Protein AF-A0A177CHT4-F1 (afdb_monomer_lite)

Organism: NCBI:txid1460663

Sequence (301 aa):
MMHWAILVGVLYYGSSLPDDNRLKGCVADVEDMEEFLELLKLPVKIFKSTSNHPTVGAGYPPEKPKERAILRNFIDRLNDVIEYGSKKIVHKMHVTVAFECCISGATKRHGRAPTFGVCFSSTVEPWITNPQGYTIFCACASSQIANEVYELKPRKEADTETGLQGVLNREHFTTAKRPIERGALSHVLLEALKQLRQTDTTIIAGSLFEHQRAQFHVRVPNQTPVLYGSKTTSFFADSLSFSDTEIVPVFNKDRKLMMHKGPVHGVVIGDKYSLFPLRKSADASDKYNLYVGCIVDVPPE

pLDDT: mean 77.46, std 17.64, range [32.97, 97.38]

Structure (mmCIF, N/CA/C/O backbone):
data_AF-A0A177CHT4-F1
#
_entry.id   AF-A0A177CHT4-F1
#
loop_
_atom_site.group_PDB
_atom_site.id
_atom_site.type_symbol
_atom_site.label_atom_id
_atom_site.label_alt_id
_atom_site.label_comp_id
_atom_site.label_asym_id
_atom_site.label_entity_id
_atom_site.label_seq_id
_atom_site.pdbx_PDB_ins_code
_atom_site.Cartn_x
_atom_site.Cartn_y
_atom_site.Cartn_z
_atom_site.occupancy
_atom_site.B_iso_or_equiv
_atom_site.auth_seq_id
_atom_site.auth_comp_id
_atom_site.auth_asym_id
_atom_site.auth_atom_id
_atom_site.pdbx_PDB_model_num
ATOM 1 N N . MET A 1 1 ? -6.641 18.869 -6.998 1.00 75.50 1 MET A N 1
ATOM 2 C CA . MET A 1 1 ? -5.168 18.764 -6.825 1.00 75.50 1 MET A CA 1
ATOM 3 C C . MET A 1 1 ? -4.600 17.877 -7.934 1.00 75.50 1 MET A C 1
ATOM 5 O O . MET A 1 1 ? -5.398 17.200 -8.551 1.00 75.50 1 MET A O 1
ATOM 9 N N . MET A 1 2 ? -3.301 17.888 -8.267 1.00 85.31 2 MET A N 1
ATOM 10 C CA . MET A 1 2 ? -2.731 16.918 -9.233 1.00 85.31 2 MET A CA 1
ATOM 11 C C . MET A 1 2 ? -2.058 15.785 -8.460 1.00 85.31 2 MET A C 1
ATOM 13 O O . MET A 1 2 ? -1.196 16.068 -7.628 1.00 85.31 2 MET A O 1
ATOM 17 N N . HIS A 1 3 ? -2.408 14.537 -8.761 1.00 89.00 3 HIS A N 1
ATOM 18 C CA . HIS A 1 3 ? -1.794 13.354 -8.161 1.00 89.00 3 HIS A CA 1
ATOM 19 C C . HIS A 1 3 ? -0.818 12.694 -9.135 1.00 89.00 3 HIS A C 1
ATOM 21 O O . HIS A 1 3 ? -0.995 12.749 -10.351 1.00 89.00 3 HIS A O 1
ATOM 27 N N . TRP A 1 4 ? 0.208 12.048 -8.592 1.00 92.69 4 TRP A N 1
ATOM 28 C CA . TRP A 1 4 ? 1.171 11.265 -9.358 1.00 92.69 4 TRP A CA 1
ATOM 29 C C . TRP A 1 4 ? 1.284 9.879 -8.738 1.00 92.69 4 TRP A C 1
ATOM 31 O O . TRP A 1 4 ? 1.256 9.751 -7.515 1.00 92.69 4 TRP A O 1
ATOM 41 N N . ALA A 1 5 ? 1.430 8.861 -9.578 1.00 94.69 5 ALA A N 1
ATOM 42 C CA . ALA A 1 5 ? 1.697 7.497 -9.152 1.00 94.69 5 ALA A CA 1
ATOM 43 C C . ALA A 1 5 ? 2.846 6.923 -9.981 1.00 94.69 5 ALA A C 1
ATOM 45 O O . ALA A 1 5 ? 2.826 7.001 -11.208 1.00 94.69 5 ALA A O 1
ATOM 46 N N . ILE A 1 6 ? 3.842 6.347 -9.309 1.00 96.56 6 ILE A N 1
ATOM 47 C CA . ILE A 1 6 ? 4.897 5.550 -9.937 1.00 96.56 6 ILE A CA 1
ATOM 48 C C . ILE A 1 6 ? 4.689 4.116 -9.456 1.00 96.56 6 ILE A C 1
ATOM 50 O O . ILE A 1 6 ? 4.864 3.835 -8.273 1.00 96.56 6 ILE A O 1
ATOM 54 N N . LEU A 1 7 ? 4.281 3.233 -10.362 1.00 97.38 7 LEU A N 1
ATOM 55 C CA . LEU A 1 7 ? 3.980 1.833 -10.079 1.00 97.38 7 LEU A CA 1
ATOM 56 C C . LEU A 1 7 ? 5.087 0.957 -10.665 1.00 97.38 7 LEU A C 1
ATOM 58 O O . LEU A 1 7 ? 5.407 1.075 -11.851 1.00 97.38 7 LEU A O 1
ATOM 62 N N . VAL A 1 8 ? 5.682 0.096 -9.838 1.00 96.94 8 VAL A N 1
ATOM 63 C CA . VAL A 1 8 ? 6.839 -0.724 -10.217 1.00 96.94 8 VAL A CA 1
ATOM 64 C C . VAL A 1 8 ? 6.582 -2.185 -9.872 1.00 96.94 8 VAL A C 1
ATOM 66 O O . VAL A 1 8 ? 6.342 -2.502 -8.712 1.00 96.94 8 VAL A O 1
ATOM 69 N N . GLY A 1 9 ? 6.658 -3.066 -10.871 1.00 95.19 9 GLY A N 1
ATOM 70 C CA . GLY A 1 9 ? 6.447 -4.507 -10.706 1.00 95.19 9 GLY A CA 1
ATOM 71 C C . GLY A 1 9 ? 7.556 -5.304 -11.383 1.00 95.19 9 GLY A C 1
ATOM 72 O O . GLY A 1 9 ? 7.762 -5.188 -12.589 1.00 95.19 9 GLY A O 1
ATOM 73 N N . VAL A 1 10 ? 8.293 -6.117 -10.630 1.00 92.56 10 VAL A N 1
ATOM 74 C CA . VAL A 1 10 ? 9.435 -6.881 -11.153 1.00 92.56 10 VAL A CA 1
ATOM 75 C C . VAL A 1 10 ? 9.168 -8.366 -10.954 1.00 92.56 10 VAL A C 1
ATOM 77 O O . VAL A 1 10 ? 9.051 -8.812 -9.823 1.00 92.56 10 VAL A O 1
ATOM 80 N N . LEU A 1 11 ? 9.072 -9.121 -12.049 1.00 89.69 11 LEU A N 1
ATOM 81 C CA . LEU A 1 11 ? 9.035 -10.591 -12.030 1.00 89.69 11 LEU A CA 1
ATOM 82 C C . LEU A 1 11 ? 10.342 -11.205 -12.535 1.00 89.69 11 LEU A C 1
ATOM 84 O O . LEU A 1 11 ? 10.640 -12.358 -12.250 1.00 89.69 11 LEU A O 1
ATOM 88 N N . TYR A 1 12 ? 11.122 -10.446 -13.305 1.00 87.12 12 TYR A N 1
ATOM 89 C CA . TYR A 1 12 ? 12.369 -10.912 -13.894 1.00 87.12 12 TYR A CA 1
ATOM 90 C C . TYR A 1 12 ? 13.554 -10.047 -13.472 1.00 87.12 12 TYR A C 1
ATOM 92 O O . TYR A 1 12 ? 13.634 -8.866 -13.817 1.00 87.12 12 TYR A O 1
ATOM 100 N N . TYR A 1 13 ? 14.511 -10.682 -12.795 1.00 82.31 13 TYR A N 1
ATOM 101 C CA . TYR A 1 13 ? 15.737 -10.059 -12.280 1.00 82.31 13 TYR A CA 1
ATOM 102 C C . TYR A 1 13 ? 16.971 -10.296 -13.166 1.00 82.31 13 TYR A C 1
ATOM 104 O O . TYR A 1 13 ? 18.082 -9.905 -12.812 1.00 82.31 13 TYR A O 1
ATOM 112 N N . GLY A 1 14 ? 16.792 -10.907 -14.340 1.00 82.06 14 GLY A N 1
ATOM 113 C CA . GLY A 1 14 ? 17.888 -11.273 -15.236 1.00 82.06 14 GLY A CA 1
ATOM 114 C C . GLY A 1 14 ? 18.232 -12.761 -15.190 1.00 82.06 14 GLY A C 1
ATOM 115 O O . GLY A 1 14 ? 17.875 -13.491 -14.268 1.00 82.06 14 GLY A O 1
ATOM 116 N N . SER A 1 15 ? 18.963 -13.220 -16.204 1.00 74.81 15 SER A N 1
ATOM 117 C CA . SER A 1 15 ? 19.342 -14.629 -16.368 1.00 74.81 15 SER A CA 1
ATOM 118 C C . SER A 1 15 ? 20.369 -15.118 -15.342 1.00 74.81 15 SER A C 1
ATOM 120 O O . SER A 1 15 ? 20.578 -16.319 -15.216 1.00 74.81 15 SER A O 1
ATOM 122 N N . SER A 1 16 ? 21.018 -14.206 -14.614 1.00 73.75 16 SER A N 1
ATOM 123 C CA . SER A 1 16 ? 22.010 -14.516 -13.580 1.00 73.75 16 SER A CA 1
ATOM 124 C C . SER A 1 16 ? 21.406 -14.863 -12.215 1.00 73.75 16 SER A C 1
ATOM 126 O O . SER A 1 16 ? 22.149 -15.285 -11.336 1.00 73.75 16 SER A O 1
ATOM 128 N N . LEU A 1 17 ? 20.092 -14.686 -12.021 1.00 69.81 17 LEU A N 1
ATOM 129 C CA . LEU A 1 17 ? 19.391 -14.950 -10.754 1.00 69.81 17 LEU A CA 1
ATOM 130 C C . LEU A 1 17 ? 18.148 -15.841 -10.971 1.00 69.81 17 LEU A C 1
ATOM 132 O O . LEU A 1 17 ? 17.024 -15.419 -10.704 1.00 69.81 17 LEU A O 1
ATOM 136 N N . PRO A 1 18 ? 18.313 -17.074 -11.489 1.00 60.31 18 PRO A N 1
ATOM 137 C CA . PRO A 1 18 ? 17.185 -17.933 -11.856 1.00 60.31 18 PRO A CA 1
ATOM 138 C C . PRO A 1 18 ? 16.310 -18.352 -10.661 1.00 60.31 18 PRO A C 1
ATOM 140 O O . PRO A 1 18 ? 15.102 -18.516 -10.838 1.00 60.31 18 PRO A O 1
ATOM 143 N N . ASP A 1 19 ? 16.890 -18.465 -9.460 1.00 57.78 19 ASP A N 1
ATOM 144 C CA . ASP A 1 19 ? 16.190 -18.881 -8.233 1.00 57.78 19 ASP A CA 1
ATOM 145 C C . ASP A 1 19 ? 15.313 -17.785 -7.601 1.00 57.78 19 ASP A C 1
ATOM 147 O O . ASP A 1 19 ? 14.500 -18.097 -6.726 1.00 57.78 19 ASP A O 1
ATOM 151 N N . ASP A 1 20 ? 15.453 -16.530 -8.049 1.00 60.28 20 ASP A N 1
ATOM 152 C CA . ASP A 1 20 ? 14.725 -15.354 -7.536 1.00 60.28 20 ASP A CA 1
ATOM 153 C C . ASP A 1 20 ? 13.419 -15.075 -8.314 1.00 60.28 20 ASP A C 1
ATOM 155 O O . ASP A 1 20 ? 12.644 -14.178 -8.000 1.00 60.28 20 ASP A O 1
ATOM 159 N N . ASN A 1 21 ? 13.106 -15.908 -9.313 1.00 58.97 21 ASN A N 1
ATOM 160 C CA . ASN A 1 21 ? 11.870 -15.852 -10.107 1.00 58.97 21 ASN A CA 1
ATOM 161 C C . ASN A 1 21 ? 10.658 -16.479 -9.380 1.00 58.97 21 ASN A C 1
ATOM 163 O O . ASN A 1 21 ? 9.781 -17.073 -10.010 1.00 58.97 21 ASN A O 1
ATOM 167 N N . ARG A 1 22 ? 10.640 -16.456 -8.041 1.00 63.22 22 ARG A N 1
ATOM 168 C CA . ARG A 1 22 ? 9.595 -17.128 -7.244 1.00 63.22 22 ARG A CA 1
ATOM 169 C C . ARG A 1 22 ? 8.318 -16.311 -7.128 1.00 63.22 22 ARG A C 1
ATOM 171 O O . ARG A 1 22 ? 7.255 -16.914 -7.013 1.00 63.22 22 ARG A O 1
ATOM 178 N N . LEU A 1 23 ? 8.435 -14.986 -7.157 1.00 67.44 23 LEU A N 1
ATOM 179 C CA . LEU A 1 23 ? 7.293 -14.081 -7.121 1.00 67.44 23 LEU A CA 1
ATOM 180 C C . LEU A 1 23 ? 6.621 -14.079 -8.492 1.00 67.44 23 LEU A C 1
ATOM 182 O O . LEU A 1 23 ? 7.305 -13.956 -9.508 1.00 67.44 23 LEU A O 1
ATOM 186 N N . LYS A 1 24 ? 5.296 -14.222 -8.528 1.00 81.75 24 LYS A N 1
ATOM 187 C CA . LYS A 1 24 ? 4.506 -14.182 -9.771 1.00 81.75 24 LYS A CA 1
ATOM 188 C C . LYS A 1 24 ? 3.451 -13.079 -9.762 1.00 81.75 24 LYS A C 1
ATOM 190 O O . LYS A 1 24 ? 2.871 -12.800 -10.811 1.00 81.75 24 LYS A O 1
ATOM 195 N N . GLY A 1 25 ? 3.214 -12.442 -8.614 1.00 87.50 25 GLY A N 1
ATOM 196 C CA . GLY A 1 25 ? 2.154 -11.451 -8.445 1.00 87.50 25 GLY A CA 1
ATOM 197 C C . GLY A 1 25 ? 2.528 -10.003 -8.745 1.00 87.50 25 GLY A C 1
ATOM 198 O O . GLY A 1 25 ? 1.643 -9.219 -9.068 1.00 87.50 25 GLY A O 1
ATOM 199 N N . CYS A 1 26 ? 3.811 -9.626 -8.721 1.00 91.06 26 CYS A N 1
ATOM 200 C CA . CYS A 1 26 ? 4.216 -8.211 -8.689 1.00 91.06 26 CYS A CA 1
ATOM 201 C C . CYS A 1 26 ? 3.728 -7.365 -9.878 1.00 91.06 26 CYS A C 1
ATOM 203 O O . CYS A 1 26 ? 3.409 -6.191 -9.713 1.00 91.06 26 CYS A O 1
ATOM 205 N N . VAL A 1 27 ? 3.687 -7.925 -11.091 1.00 92.31 27 VAL A N 1
ATOM 206 C CA . VAL A 1 27 ? 3.153 -7.204 -12.265 1.00 92.31 27 VAL A CA 1
ATOM 207 C C . VAL A 1 27 ? 1.645 -7.048 -12.166 1.00 92.31 27 VAL A C 1
ATOM 209 O O . VAL A 1 27 ? 1.110 -5.983 -12.454 1.00 92.31 27 VAL A O 1
ATOM 212 N N . ALA A 1 28 ? 0.967 -8.091 -11.715 1.00 92.44 28 ALA A N 1
ATOM 213 C CA . ALA A 1 28 ? -0.475 -8.089 -11.617 1.00 92.44 28 ALA A CA 1
ATOM 214 C C . ALA A 1 28 ? -0.966 -7.191 -10.461 1.00 92.44 28 ALA A C 1
ATOM 216 O O . ALA A 1 28 ? -1.998 -6.544 -10.588 1.00 92.44 28 ALA A O 1
ATOM 217 N N . ASP A 1 29 ? -0.183 -7.054 -9.386 1.00 94.50 29 ASP A N 1
ATOM 218 C CA . ASP A 1 29 ? -0.397 -6.049 -8.336 1.00 94.50 29 ASP A CA 1
ATOM 219 C C . ASP A 1 29 ? -0.367 -4.615 -8.895 1.00 94.50 29 ASP A C 1
ATOM 221 O O . ASP A 1 29 ? -1.163 -3.760 -8.503 1.00 94.50 29 ASP A O 1
ATOM 225 N N . VAL A 1 30 ? 0.566 -4.343 -9.815 1.00 95.38 30 VAL A N 1
ATOM 226 C CA . VAL A 1 30 ? 0.701 -3.040 -10.479 1.00 95.38 30 VAL A CA 1
ATOM 227 C C . VAL A 1 30 ? -0.480 -2.760 -11.400 1.00 95.38 30 VAL A C 1
ATOM 229 O O . VAL A 1 30 ? -0.985 -1.640 -11.398 1.00 95.38 30 VAL A O 1
ATOM 232 N N . GLU A 1 31 ? -0.922 -3.758 -12.163 1.00 94.69 31 GLU A N 1
ATOM 233 C CA . GLU A 1 31 ? -2.095 -3.650 -13.036 1.00 94.69 31 GLU A CA 1
ATOM 234 C C . GLU A 1 31 ? -3.370 -3.380 -12.227 1.00 94.69 31 GLU A C 1
ATOM 236 O O . GLU A 1 31 ? -4.107 -2.447 -12.540 1.00 94.69 31 GLU A O 1
ATOM 241 N N . ASP A 1 32 ? -3.589 -4.120 -11.138 1.00 94.38 32 ASP A N 1
ATOM 242 C CA . ASP A 1 32 ? -4.757 -3.936 -10.277 1.00 94.38 32 ASP A CA 1
ATOM 243 C C . ASP A 1 32 ? -4.777 -2.539 -9.618 1.00 94.38 32 ASP A C 1
ATOM 245 O O . ASP A 1 32 ? -5.837 -1.921 -9.466 1.00 94.38 32 ASP A O 1
ATOM 249 N N . MET A 1 33 ? -3.610 -2.020 -9.215 1.00 95.00 33 MET A N 1
ATOM 250 C CA . MET A 1 33 ? -3.498 -0.676 -8.640 1.00 95.00 33 MET A CA 1
ATOM 251 C C . MET A 1 33 ? -3.678 0.421 -9.697 1.00 95.00 33 MET A C 1
ATOM 253 O O . MET A 1 33 ? -4.296 1.444 -9.407 1.00 95.00 33 MET A O 1
ATOM 257 N N . GLU A 1 34 ? -3.163 0.231 -10.914 1.00 95.44 34 GLU A N 1
ATOM 258 C CA . GLU A 1 34 ? -3.396 1.140 -12.043 1.00 95.44 34 GLU A CA 1
ATOM 259 C C . GLU A 1 34 ? -4.891 1.245 -12.351 1.00 95.44 34 GLU A C 1
ATOM 261 O O . GLU A 1 34 ? -5.432 2.351 -12.320 1.00 95.44 34 GLU A O 1
ATOM 266 N N . GLU A 1 35 ? -5.569 0.107 -12.534 1.00 94.69 35 GLU A N 1
ATOM 267 C CA . GLU A 1 35 ? -7.015 0.054 -12.773 1.00 94.69 35 GLU A CA 1
ATOM 268 C C . GLU A 1 35 ? -7.775 0.780 -11.656 1.00 94.69 35 GLU A C 1
ATOM 270 O O . GLU A 1 35 ? -8.640 1.622 -11.909 1.00 94.69 35 GLU A O 1
ATOM 275 N N . PHE A 1 36 ? -7.415 0.517 -10.397 1.00 92.44 36 PHE A N 1
ATOM 276 C CA . PHE A 1 36 ? -8.024 1.200 -9.263 1.00 92.44 36 PHE A CA 1
ATOM 277 C C . PHE A 1 36 ? -7.841 2.718 -9.313 1.00 92.44 36 PHE A C 1
ATOM 279 O O . PHE A 1 36 ? -8.809 3.445 -9.088 1.00 92.44 36 PHE A O 1
ATOM 286 N N . LEU A 1 37 ? -6.630 3.203 -9.601 1.00 91.69 37 LEU A N 1
ATOM 287 C CA . LEU A 1 37 ? -6.328 4.634 -9.669 1.00 91.69 37 LEU A CA 1
ATOM 288 C C . LEU A 1 37 ? -7.082 5.329 -10.811 1.00 91.69 37 LEU A C 1
ATOM 290 O O . LEU A 1 37 ? -7.580 6.441 -10.618 1.00 91.69 37 LEU A O 1
ATOM 294 N N . GLU A 1 38 ? -7.216 4.677 -11.965 1.00 91.75 38 GLU A N 1
ATOM 295 C CA . GLU A 1 38 ? -7.992 5.184 -13.102 1.00 91.75 38 GLU A CA 1
ATOM 296 C C . GLU A 1 38 ? -9.489 5.292 -12.774 1.00 91.75 38 GLU A C 1
ATOM 298 O O . GLU A 1 38 ? -10.144 6.283 -13.116 1.00 91.75 38 GLU A O 1
ATOM 303 N N . LEU A 1 39 ? -10.028 4.328 -12.019 1.00 89.88 39 LEU A N 1
ATOM 304 C CA . LEU A 1 39 ? -11.422 4.343 -11.565 1.00 89.88 39 LEU A CA 1
ATOM 305 C C . LEU A 1 39 ? -11.738 5.494 -10.603 1.00 89.88 39 LEU A C 1
ATOM 307 O O . LEU A 1 39 ? -12.908 5.866 -10.465 1.00 89.88 39 LEU A O 1
ATOM 311 N N . LEU A 1 40 ? -10.732 6.099 -9.958 1.00 83.81 40 LEU A N 1
ATOM 312 C CA . LEU A 1 40 ? -10.955 7.186 -9.000 1.00 83.81 40 LEU A CA 1
ATOM 313 C C . LEU A 1 40 ? -11.492 8.463 -9.649 1.00 83.81 40 LEU A C 1
ATOM 315 O O . LEU A 1 40 ? -11.962 9.341 -8.924 1.00 83.81 40 LEU A O 1
ATOM 319 N N . LYS A 1 41 ? -11.415 8.589 -10.984 1.00 82.25 41 LYS A N 1
ATOM 320 C CA . LYS A 1 41 ? -11.766 9.810 -11.737 1.00 82.25 41 LYS A CA 1
ATOM 321 C C . LYS A 1 41 ? -11.074 11.069 -11.192 1.00 82.25 41 LYS A C 1
ATOM 323 O O . LYS A 1 41 ? -11.560 12.184 -11.371 1.00 82.25 41 LYS A O 1
ATOM 328 N N . LEU A 1 42 ? -9.942 10.888 -10.515 1.00 84.69 42 LEU A N 1
ATOM 329 C CA . LEU A 1 42 ? -9.086 11.967 -10.047 1.00 84.69 42 LEU A CA 1
ATOM 330 C C . LEU A 1 42 ? -8.079 12.315 -11.148 1.00 84.69 42 LEU A C 1
ATOM 332 O O . LEU A 1 42 ? -7.686 11.436 -11.915 1.00 84.69 42 LEU A O 1
ATOM 336 N N . PRO A 1 43 ? -7.614 13.570 -11.225 1.00 88.94 43 PRO A N 1
ATOM 337 C CA . PRO A 1 43 ? -6.488 13.935 -12.079 1.00 88.94 43 PRO A CA 1
ATOM 338 C C . PRO A 1 43 ? -5.199 13.295 -11.533 1.00 88.94 43 PRO A C 1
ATOM 340 O O . PRO A 1 43 ? -4.466 13.895 -10.741 1.00 88.94 43 PRO A O 1
ATOM 343 N N . VAL A 1 44 ? -4.950 12.048 -11.936 1.00 91.19 44 VAL A N 1
ATOM 344 C CA . VAL A 1 44 ? -3.758 11.271 -11.599 1.00 91.19 44 VAL A CA 1
ATOM 345 C C . VAL A 1 44 ? -2.918 11.040 -12.848 1.00 91.19 44 VAL A C 1
ATOM 347 O O . VAL A 1 44 ? -3.416 10.610 -13.886 1.00 91.19 44 VAL A O 1
ATOM 350 N N . LYS A 1 45 ? -1.621 11.327 -12.752 1.00 94.75 45 LYS A N 1
ATOM 351 C CA . LYS A 1 45 ? -0.639 10.933 -13.759 1.00 94.75 45 LYS A CA 1
ATOM 352 C C . LYS A 1 45 ? 0.053 9.656 -13.302 1.00 94.75 45 LYS A C 1
ATOM 354 O O . LYS A 1 45 ? 0.800 9.673 -12.324 1.00 94.75 45 LYS A O 1
ATOM 359 N N . ILE A 1 46 ? -0.220 8.561 -14.004 1.00 95.75 46 ILE A N 1
ATOM 360 C CA . ILE A 1 46 ? 0.299 7.233 -13.676 1.00 95.75 46 ILE A CA 1
ATOM 361 C C . ILE A 1 46 ? 1.499 6.927 -14.571 1.00 95.75 46 ILE A C 1
ATOM 363 O O . ILE A 1 46 ? 1.445 7.074 -15.792 1.00 95.75 46 ILE A O 1
ATOM 367 N N . PHE A 1 47 ? 2.591 6.495 -13.951 1.00 96.94 47 PHE A N 1
ATOM 368 C CA . PHE A 1 47 ? 3.729 5.900 -14.625 1.00 96.94 47 PHE A CA 1
ATOM 369 C C . PHE A 1 47 ? 3.867 4.457 -14.183 1.00 96.94 47 PHE A C 1
ATOM 371 O O . PHE A 1 47 ? 4.200 4.179 -13.032 1.00 96.94 47 PHE A O 1
ATOM 378 N N . LYS A 1 48 ? 3.644 3.549 -15.122 1.00 97.00 48 LYS A N 1
ATOM 379 C CA . LYS A 1 48 ? 3.829 2.122 -14.917 1.00 97.00 48 LYS A CA 1
ATOM 380 C C . LYS A 1 48 ? 5.198 1.690 -15.429 1.00 97.00 48 LYS A C 1
ATOM 382 O O . LYS A 1 48 ? 5.627 2.097 -16.510 1.00 97.00 48 LYS A O 1
ATOM 387 N N . SER A 1 49 ? 5.900 0.876 -14.652 1.00 97.12 49 SER A N 1
ATOM 388 C CA . SER A 1 49 ? 7.114 0.195 -15.091 1.00 97.12 49 SER A CA 1
ATOM 389 C C . SER A 1 49 ? 7.104 -1.252 -14.626 1.00 97.12 49 SER A C 1
ATOM 391 O O . SER A 1 49 ? 7.032 -1.519 -13.428 1.00 97.12 49 SER A O 1
ATOM 393 N N . THR A 1 50 ? 7.189 -2.189 -15.567 1.00 96.12 50 THR A N 1
ATOM 394 C CA . THR A 1 50 ? 7.123 -3.625 -15.281 1.00 96.12 50 THR A CA 1
ATOM 395 C C . THR A 1 50 ? 8.259 -4.391 -15.942 1.00 96.12 50 THR A C 1
ATOM 397 O O . THR A 1 50 ? 8.799 -3.957 -16.955 1.00 96.12 50 THR A O 1
ATOM 400 N N . SER A 1 51 ? 8.655 -5.521 -15.364 1.00 93.75 51 SER A N 1
ATOM 401 C CA . SER A 1 51 ? 9.620 -6.441 -15.977 1.00 93.75 51 SER A CA 1
ATOM 402 C C . SER A 1 51 ? 9.107 -7.872 -15.863 1.00 93.75 51 SER A C 1
ATOM 404 O O . SER A 1 51 ? 9.366 -8.544 -14.862 1.00 93.75 51 SER A O 1
ATOM 406 N N . ASN A 1 52 ? 8.375 -8.329 -16.878 1.00 91.38 52 ASN A N 1
ATOM 407 C CA . ASN A 1 52 ? 7.903 -9.706 -17.003 1.00 91.38 52 ASN A CA 1
ATOM 408 C C . ASN A 1 52 ? 9.027 -10.673 -17.410 1.00 91.38 52 ASN A C 1
ATOM 410 O O . ASN A 1 52 ? 10.080 -10.269 -17.914 1.00 91.38 52 ASN A O 1
ATOM 414 N N . HIS A 1 53 ? 8.781 -11.977 -17.243 1.00 88.31 53 HIS A N 1
ATOM 415 C CA . HIS A 1 53 ? 9.663 -12.993 -17.814 1.00 88.31 53 HIS A CA 1
ATOM 416 C C . HIS A 1 53 ? 9.778 -12.827 -19.337 1.00 88.31 53 HIS A C 1
ATOM 418 O O . HIS A 1 53 ? 8.764 -12.592 -20.004 1.00 88.31 53 HIS A O 1
ATOM 424 N N . PRO A 1 54 ? 10.989 -12.977 -19.903 1.00 87.62 54 PRO A N 1
ATOM 425 C CA . PRO A 1 54 ? 11.170 -13.011 -21.343 1.00 87.62 54 PRO A CA 1
ATOM 426 C C . PRO A 1 54 ? 10.293 -14.082 -21.995 1.00 87.62 54 PRO A C 1
ATOM 428 O O . PRO A 1 54 ? 10.116 -15.179 -21.460 1.00 87.62 54 PRO A O 1
ATOM 431 N N . THR A 1 55 ? 9.779 -13.792 -23.188 1.00 86.19 55 THR A N 1
ATOM 432 C CA . THR A 1 55 ? 9.180 -14.823 -24.044 1.00 86.19 55 THR A CA 1
ATOM 433 C C . THR A 1 55 ? 10.232 -15.886 -24.383 1.00 86.19 55 THR A C 1
ATOM 435 O O . THR A 1 55 ? 11.421 -15.578 -24.434 1.00 86.19 55 THR A O 1
ATOM 438 N N . VAL A 1 56 ? 9.823 -17.138 -24.621 1.00 80.81 56 VAL A N 1
ATOM 439 C CA . VAL A 1 56 ? 10.748 -18.236 -24.964 1.00 80.81 56 VAL A CA 1
ATOM 440 C C . VAL A 1 56 ? 11.695 -17.808 -26.095 1.00 80.81 56 VAL A C 1
ATOM 442 O O . VAL A 1 56 ? 11.247 -17.400 -27.163 1.00 80.81 56 VAL A O 1
ATOM 445 N N . GLY A 1 57 ? 13.005 -17.885 -25.841 1.00 79.06 57 GLY A N 1
ATOM 446 C CA . GLY A 1 57 ? 14.056 -17.484 -26.786 1.00 79.06 57 GLY A CA 1
ATOM 447 C C . GLY A 1 57 ? 14.454 -16.002 -26.741 1.00 79.06 57 GLY A C 1
ATOM 448 O O . GLY A 1 57 ? 15.476 -15.638 -27.319 1.00 79.06 57 GLY A O 1
ATOM 449 N N . ALA A 1 58 ? 13.714 -15.148 -26.029 1.00 81.44 58 ALA A N 1
ATOM 450 C CA . ALA A 1 58 ? 14.123 -13.774 -25.758 1.00 81.44 58 ALA A CA 1
ATOM 451 C C . ALA A 1 58 ? 15.034 -13.716 -24.518 1.00 81.44 58 ALA A C 1
ATOM 453 O O . ALA A 1 58 ? 14.783 -14.369 -23.510 1.00 81.44 58 ALA A O 1
ATOM 454 N N . GLY A 1 59 ? 16.089 -12.899 -24.570 1.00 84.56 59 GLY A N 1
ATOM 455 C CA . GLY A 1 59 ? 16.979 -12.649 -23.424 1.00 84.56 59 GLY A CA 1
ATOM 456 C C . GLY A 1 59 ? 16.520 -11.510 -22.503 1.00 84.56 59 GLY A C 1
ATOM 457 O O . GLY A 1 59 ? 17.247 -11.130 -21.587 1.00 84.56 59 GLY A O 1
ATOM 458 N N . TYR A 1 60 ? 15.358 -10.906 -22.770 1.00 87.19 60 TYR A N 1
ATOM 459 C CA . TYR A 1 60 ? 14.911 -9.668 -22.128 1.00 87.19 60 TYR A CA 1
ATOM 460 C C . TYR A 1 60 ? 13.385 -9.612 -21.935 1.00 87.19 60 TYR A C 1
ATOM 462 O O . TYR A 1 60 ? 12.663 -10.257 -22.698 1.00 87.19 60 TYR A O 1
ATOM 470 N N . PRO A 1 61 ? 12.890 -8.821 -20.958 1.00 90.81 61 PRO A N 1
ATOM 471 C CA . PRO A 1 61 ? 11.457 -8.637 -20.729 1.00 90.81 61 PRO A CA 1
ATOM 472 C C . PRO A 1 61 ? 10.711 -8.119 -21.967 1.00 90.81 61 PRO A C 1
ATOM 474 O O . PRO A 1 61 ? 11.256 -7.267 -22.685 1.00 90.81 61 PRO A O 1
ATOM 477 N N . PRO A 1 62 ? 9.478 -8.594 -22.218 1.00 93.12 62 PRO A N 1
ATOM 478 C CA . PRO A 1 62 ? 8.697 -8.243 -23.405 1.00 93.12 62 PRO A CA 1
ATOM 479 C C . PRO A 1 62 ? 8.314 -6.756 -23.475 1.00 93.12 62 PRO A C 1
ATOM 481 O O . PRO A 1 62 ? 8.028 -6.250 -24.560 1.00 93.12 62 PRO A O 1
ATOM 484 N N . GLU A 1 63 ? 8.332 -6.035 -22.353 1.00 95.06 63 GLU A N 1
ATOM 485 C CA . GLU A 1 63 ? 8.055 -4.602 -22.296 1.00 95.06 63 GLU A CA 1
ATOM 486 C C . GLU A 1 63 ? 9.044 -3.782 -23.129 1.00 95.06 63 GLU A C 1
ATOM 488 O O . GLU A 1 63 ? 10.236 -4.114 -23.261 1.00 95.06 63 GLU A O 1
ATOM 493 N N . LYS A 1 64 ? 8.577 -2.636 -23.642 1.00 95.81 64 LYS A N 1
ATOM 494 C CA . LYS A 1 64 ? 9.456 -1.697 -24.345 1.00 95.81 64 LYS A CA 1
ATOM 495 C C . LYS A 1 64 ? 10.537 -1.187 -23.388 1.00 95.81 64 LYS A C 1
ATOM 497 O O . LYS A 1 64 ? 10.259 -0.983 -22.210 1.00 95.81 64 LYS A O 1
ATOM 502 N N . PRO A 1 65 ? 11.750 -0.854 -23.867 1.00 94.88 65 PRO A N 1
ATOM 503 C CA . PRO A 1 65 ? 12.848 -0.422 -22.997 1.00 94.88 65 PRO A CA 1
ATOM 504 C C . PRO A 1 65 ? 12.512 0.704 -22.003 1.00 94.88 65 PRO A C 1
ATOM 506 O O . PRO A 1 65 ? 13.031 0.694 -20.893 1.00 94.88 65 PRO A O 1
ATOM 509 N N . LYS A 1 66 ? 11.628 1.645 -22.368 1.00 94.44 66 LYS A N 1
ATOM 510 C CA . LYS A 1 66 ? 11.185 2.765 -21.510 1.00 94.44 66 LYS A CA 1
ATOM 511 C C . LYS A 1 66 ? 10.098 2.399 -20.486 1.00 94.44 66 LYS A C 1
ATOM 513 O O . LYS A 1 66 ? 9.819 3.199 -19.601 1.00 94.44 66 LYS A O 1
ATOM 518 N N . GLU A 1 67 ? 9.473 1.237 -20.643 1.00 95.50 67 GLU A N 1
ATOM 519 C CA . GLU A 1 67 ? 8.415 0.695 -19.776 1.00 95.50 67 GLU A CA 1
ATOM 520 C C . GLU A 1 67 ? 8.980 -0.362 -18.810 1.00 95.50 67 GLU A C 1
ATOM 522 O O . GLU A 1 67 ? 8.290 -0.795 -17.895 1.00 95.50 67 GLU A O 1
ATOM 527 N N . ARG A 1 68 ? 10.247 -0.768 -18.981 1.00 95.62 68 ARG A N 1
ATOM 528 C CA . ARG A 1 68 ? 10.889 -1.765 -18.119 1.00 95.62 68 ARG A CA 1
ATOM 529 C C . ARG A 1 68 ? 11.119 -1.233 -16.712 1.00 95.62 68 ARG A C 1
ATOM 531 O O . ARG A 1 68 ? 11.573 -0.097 -16.548 1.00 95.62 68 ARG A O 1
ATOM 538 N N . ALA A 1 69 ? 10.910 -2.079 -15.709 1.00 95.00 69 ALA A N 1
ATOM 539 C CA . ALA A 1 69 ? 11.251 -1.789 -14.320 1.00 95.00 69 ALA A CA 1
ATOM 540 C C . ALA A 1 69 ? 12.771 -1.879 -14.098 1.00 95.00 69 ALA A C 1
ATOM 542 O O . ALA A 1 69 ? 13.289 -2.837 -13.529 1.00 95.00 69 ALA A O 1
ATOM 543 N N . ILE A 1 70 ? 13.495 -0.874 -14.593 1.00 92.56 70 ILE A N 1
ATOM 544 C CA . ILE A 1 70 ? 14.933 -0.685 -14.376 1.00 92.56 70 ILE A CA 1
ATOM 545 C C . ILE A 1 70 ? 15.186 0.615 -13.614 1.00 92.56 70 ILE A C 1
ATOM 547 O O . ILE A 1 70 ? 14.433 1.582 -13.748 1.00 92.56 70 ILE A O 1
ATOM 551 N N . LEU A 1 71 ? 16.295 0.662 -12.870 1.00 90.75 71 LEU A N 1
ATOM 552 C CA . LEU A 1 71 ? 16.655 1.798 -12.014 1.00 90.75 71 LEU A CA 1
ATOM 553 C C . LEU A 1 71 ? 16.634 3.139 -12.761 1.00 90.75 71 LEU A C 1
ATOM 555 O O . LEU A 1 71 ? 16.108 4.119 -12.247 1.00 90.75 71 LEU A O 1
ATOM 559 N N . ARG A 1 72 ? 17.160 3.175 -13.991 1.00 94.62 72 ARG A N 1
ATOM 560 C CA . ARG A 1 72 ? 17.183 4.395 -14.808 1.00 94.62 72 ARG A CA 1
ATOM 561 C C . ARG A 1 72 ? 15.778 4.935 -15.078 1.00 94.62 72 ARG A C 1
ATOM 563 O O . ARG A 1 72 ? 15.531 6.103 -14.818 1.00 94.62 72 ARG A O 1
ATOM 570 N N . ASN A 1 73 ? 14.863 4.084 -15.547 1.00 94.94 73 ASN A N 1
ATOM 571 C CA . ASN A 1 73 ? 13.488 4.495 -15.834 1.00 94.94 73 ASN A CA 1
ATOM 572 C C . ASN A 1 73 ? 12.796 4.993 -14.561 1.00 94.94 73 ASN A C 1
ATOM 574 O O . ASN A 1 73 ? 12.112 6.010 -14.601 1.00 94.94 73 ASN A O 1
ATOM 578 N N . PHE A 1 74 ? 13.013 4.320 -13.428 1.00 93.50 74 PHE A N 1
ATOM 579 C CA . PHE A 1 74 ? 12.475 4.758 -12.142 1.00 93.50 74 PHE A CA 1
ATOM 580 C C . PHE A 1 74 ? 12.997 6.145 -11.734 1.00 93.50 74 PHE A C 1
ATOM 582 O O . PHE A 1 74 ? 12.197 7.014 -11.395 1.00 93.50 74 PHE A O 1
ATOM 589 N N . ILE A 1 75 ? 14.314 6.373 -11.811 1.00 92.12 75 ILE A N 1
ATOM 590 C CA . ILE A 1 75 ? 14.935 7.670 -11.495 1.00 92.12 75 ILE A CA 1
ATOM 591 C C . ILE A 1 75 ? 14.401 8.768 -12.418 1.00 92.12 75 ILE A C 1
ATOM 593 O O . ILE A 1 75 ? 14.044 9.839 -11.934 1.00 92.12 75 ILE A O 1
ATOM 597 N N . ASP A 1 76 ? 14.294 8.499 -13.720 1.00 93.62 76 ASP A N 1
ATOM 598 C CA . ASP A 1 76 ? 13.768 9.462 -14.688 1.00 93.62 76 ASP A CA 1
ATOM 599 C C . ASP A 1 76 ? 12.326 9.874 -14.319 1.00 93.62 76 ASP A C 1
ATOM 601 O O . ASP A 1 76 ? 12.009 11.062 -14.288 1.00 93.62 76 ASP A O 1
ATOM 605 N N . ARG A 1 77 ? 11.462 8.919 -13.931 1.00 94.56 77 ARG A N 1
ATOM 606 C CA . ARG A 1 77 ? 10.088 9.222 -13.476 1.00 94.56 77 ARG A CA 1
ATOM 607 C C . ARG A 1 77 ? 10.028 9.935 -12.141 1.00 94.56 77 ARG A C 1
ATOM 609 O O . ARG A 1 77 ? 9.189 10.815 -11.962 1.00 94.56 77 ARG A O 1
ATOM 616 N N . LEU A 1 78 ? 10.899 9.576 -11.209 1.00 91.06 78 LEU A N 1
ATOM 617 C CA . LEU A 1 78 ? 10.979 10.261 -9.928 1.00 91.06 78 LEU A CA 1
ATOM 618 C C . LEU A 1 78 ? 11.406 11.724 -10.118 1.00 91.06 78 LEU A C 1
ATOM 620 O O . LEU A 1 78 ? 10.810 12.612 -9.512 1.00 91.06 78 LEU A O 1
ATOM 624 N N . ASN A 1 79 ? 12.368 11.981 -11.006 1.00 89.00 79 ASN A N 1
ATOM 625 C CA . ASN A 1 79 ? 12.796 13.332 -11.359 1.00 89.00 79 ASN A CA 1
ATOM 626 C C . ASN A 1 79 ? 11.664 14.138 -12.010 1.00 89.00 79 ASN A C 1
ATOM 628 O O . ASN A 1 79 ? 11.463 15.281 -11.611 1.00 89.00 79 ASN A O 1
ATOM 632 N N . ASP A 1 80 ? 10.875 13.543 -12.918 1.00 90.31 80 ASP A N 1
ATOM 633 C CA . ASP A 1 80 ? 9.691 14.200 -13.504 1.00 90.31 80 ASP A CA 1
ATOM 634 C C . ASP A 1 80 ? 8.714 14.687 -12.407 1.00 90.31 80 ASP A C 1
ATOM 636 O O . ASP A 1 80 ? 8.175 15.797 -12.478 1.00 90.31 80 ASP A O 1
ATOM 640 N N . VAL A 1 81 ? 8.477 13.857 -11.380 1.00 88.69 81 VAL A N 1
ATOM 641 C CA . VAL A 1 81 ? 7.588 14.182 -10.250 1.00 88.69 81 VAL A CA 1
ATOM 642 C C . VAL A 1 81 ? 8.183 15.287 -9.377 1.00 88.69 81 VAL A C 1
ATOM 644 O O . VAL A 1 81 ? 7.481 16.241 -9.037 1.00 88.69 81 VAL A O 1
ATOM 647 N N . ILE A 1 82 ? 9.466 15.171 -9.019 1.00 84.56 82 ILE A N 1
ATOM 648 C CA . ILE A 1 82 ? 10.172 16.156 -8.189 1.00 84.56 82 ILE A CA 1
ATOM 649 C C . ILE A 1 82 ? 10.199 17.511 -8.895 1.00 84.56 82 ILE A C 1
ATOM 651 O O . ILE A 1 82 ? 9.813 18.513 -8.304 1.00 84.56 82 ILE A O 1
ATOM 655 N N . GLU A 1 83 ? 10.578 17.549 -10.171 1.00 85.81 83 GLU A N 1
ATOM 656 C CA . GLU A 1 83 ? 10.644 18.781 -10.955 1.00 85.81 83 GLU A CA 1
ATOM 657 C C . GLU A 1 83 ? 9.273 19.467 -11.042 1.00 85.81 83 GLU A C 1
ATOM 659 O O . GLU A 1 83 ? 9.173 20.688 -10.883 1.00 85.81 83 GLU A O 1
ATOM 664 N N . TYR A 1 84 ? 8.198 18.695 -11.239 1.00 84.25 84 TYR A N 1
ATOM 665 C CA . TYR A 1 84 ? 6.838 19.232 -11.205 1.00 84.25 84 TYR A CA 1
ATOM 666 C C . TYR A 1 84 ? 6.486 19.823 -9.832 1.00 84.25 84 TYR A C 1
ATOM 668 O O . TYR A 1 84 ? 5.922 20.920 -9.760 1.00 84.25 84 TYR A O 1
ATOM 676 N N . GLY A 1 85 ? 6.831 19.108 -8.756 1.00 79.19 85 GLY A N 1
ATOM 677 C CA . GLY A 1 85 ? 6.617 19.536 -7.375 1.00 79.19 85 GLY A CA 1
ATOM 678 C C . GLY A 1 85 ? 7.393 20.802 -7.004 1.00 79.19 85 GLY A C 1
ATOM 679 O O . GLY A 1 85 ? 6.835 21.662 -6.333 1.00 79.19 85 GLY A O 1
ATOM 680 N N . SER A 1 86 ? 8.633 20.949 -7.482 1.00 77.00 86 SER A N 1
ATOM 681 C CA . SER A 1 86 ? 9.506 22.096 -7.197 1.00 77.00 86 SER A CA 1
ATOM 682 C C . SER A 1 86 ? 9.153 23.355 -7.996 1.00 77.00 86 SER A C 1
ATOM 684 O O . SER A 1 86 ? 9.332 24.465 -7.501 1.00 77.00 86 SER A O 1
ATOM 686 N N . LYS A 1 87 ? 8.670 23.220 -9.242 1.00 77.81 87 LYS A N 1
ATOM 687 C CA . LYS A 1 87 ? 8.339 24.374 -10.109 1.00 77.81 87 LYS A CA 1
ATOM 688 C C . LYS A 1 87 ? 7.056 25.084 -9.712 1.00 77.81 87 LYS A C 1
ATOM 690 O O . LYS A 1 87 ? 6.919 26.290 -9.907 1.00 77.81 87 LYS A O 1
ATOM 695 N N . LYS A 1 88 ? 6.075 24.336 -9.220 1.00 63.72 88 LYS A N 1
ATOM 696 C CA . LYS A 1 88 ? 4.879 24.935 -8.642 1.00 63.72 88 LYS A CA 1
ATOM 697 C C . LYS A 1 88 ? 5.238 25.270 -7.202 1.00 63.72 88 LYS A C 1
ATOM 699 O O . LYS A 1 88 ? 5.811 24.434 -6.524 1.00 63.72 88 LYS A O 1
ATOM 704 N N . ILE A 1 89 ? 4.918 26.468 -6.719 1.00 58.88 89 ILE A N 1
ATOM 705 C CA . ILE A 1 89 ? 5.036 26.817 -5.293 1.00 58.88 89 ILE A CA 1
ATOM 706 C C . ILE A 1 89 ? 3.965 26.011 -4.526 1.00 58.88 89 ILE A C 1
ATOM 708 O O . ILE A 1 89 ? 2.986 26.550 -4.008 1.00 58.88 89 ILE A O 1
ATOM 712 N N . VAL A 1 90 ? 4.064 24.680 -4.560 1.00 57.25 90 VAL A N 1
ATOM 713 C CA . VAL A 1 90 ? 3.157 23.758 -3.896 1.00 57.25 90 VAL A CA 1
ATOM 714 C C . VAL A 1 90 ? 3.557 23.814 -2.441 1.00 57.25 90 VAL A C 1
ATOM 716 O O . VAL A 1 90 ? 4.595 23.297 -2.045 1.00 57.25 90 VAL A O 1
ATOM 719 N N . HIS A 1 91 ? 2.730 24.461 -1.631 1.00 59.75 91 HIS A N 1
ATOM 720 C CA . HIS A 1 91 ? 3.044 24.688 -0.224 1.00 59.75 91 HIS A CA 1
ATOM 721 C C . HIS A 1 91 ? 3.052 23.392 0.614 1.00 59.75 91 HIS A C 1
ATOM 723 O O . HIS A 1 91 ? 3.288 23.447 1.818 1.00 59.75 91 HIS A O 1
ATOM 729 N N . LYS A 1 92 ? 2.811 22.218 0.008 1.00 72.94 92 LYS A N 1
ATOM 730 C CA . LYS A 1 92 ? 2.897 20.912 0.670 1.00 72.94 92 LYS A CA 1
ATOM 731 C C . LYS A 1 92 ? 2.847 19.768 -0.352 1.00 72.94 92 LYS A C 1
ATOM 733 O O . LYS A 1 92 ? 1.794 19.518 -0.932 1.00 72.94 92 LYS A O 1
ATOM 738 N N . MET A 1 93 ? 3.958 19.068 -0.573 1.00 79.12 93 MET A N 1
ATOM 739 C CA . MET A 1 93 ? 3.949 17.759 -1.238 1.00 79.12 93 MET A CA 1
ATOM 740 C C . MET A 1 93 ? 3.879 16.675 -0.162 1.00 79.12 93 MET A C 1
ATOM 742 O O . MET A 1 93 ? 4.574 16.770 0.850 1.00 79.12 93 MET A O 1
ATOM 746 N N . HIS A 1 94 ? 3.035 15.668 -0.371 1.00 85.31 94 HIS A N 1
ATOM 747 C CA . HIS A 1 94 ? 3.024 14.464 0.450 1.00 85.31 94 HIS A CA 1
ATOM 748 C C . HIS A 1 94 ? 3.347 13.252 -0.420 1.00 85.31 94 HIS A C 1
ATOM 750 O O . HIS A 1 94 ? 2.812 13.124 -1.522 1.00 85.31 94 HIS A O 1
ATOM 756 N N . VAL A 1 95 ? 4.217 12.375 0.076 1.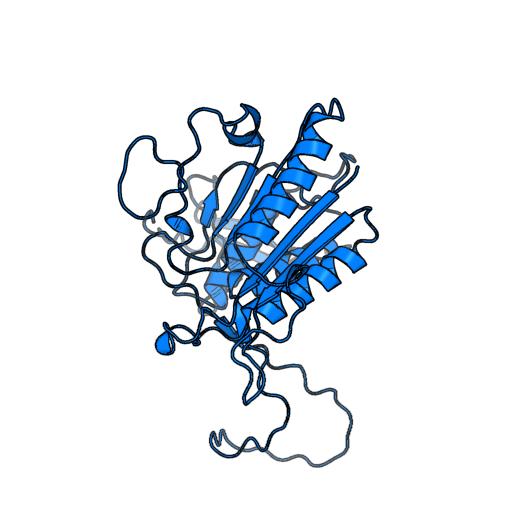00 87.62 95 VAL A N 1
ATOM 757 C CA . VAL A 1 95 ? 4.639 11.164 -0.632 1.00 87.62 95 VAL A CA 1
ATOM 758 C C . VAL A 1 95 ? 4.197 9.925 0.122 1.00 87.62 95 VAL A C 1
ATOM 760 O O . VAL A 1 95 ? 4.610 9.685 1.252 1.00 87.62 95 VAL A O 1
ATOM 763 N N . THR A 1 96 ? 3.411 9.092 -0.543 1.00 90.94 96 THR A N 1
ATOM 764 C CA . THR A 1 96 ? 3.096 7.752 -0.063 1.00 90.94 96 THR A CA 1
ATOM 765 C C . THR A 1 96 ? 3.941 6.733 -0.814 1.00 90.94 96 THR A C 1
ATOM 767 O O . THR A 1 96 ? 3.984 6.748 -2.042 1.00 90.94 96 THR A O 1
ATOM 770 N N . VAL A 1 97 ? 4.579 5.826 -0.079 1.00 91.94 97 VAL A N 1
ATOM 771 C CA . VAL A 1 97 ? 5.317 4.687 -0.633 1.00 91.94 97 VAL A CA 1
ATOM 772 C C . VAL A 1 97 ? 4.724 3.393 -0.085 1.00 91.94 97 VAL A C 1
ATOM 774 O O . VAL A 1 97 ? 4.396 3.320 1.096 1.00 91.94 97 VAL A O 1
ATOM 777 N N . ALA A 1 98 ? 4.589 2.371 -0.923 1.00 94.44 98 ALA A N 1
ATOM 778 C CA . ALA A 1 98 ? 4.210 1.027 -0.502 1.00 94.44 98 ALA A CA 1
ATOM 779 C C . ALA A 1 98 ? 5.250 0.029 -1.020 1.00 94.44 98 ALA A C 1
ATOM 781 O O . ALA A 1 98 ? 5.532 -0.002 -2.216 1.00 94.44 98 ALA A O 1
ATOM 782 N N . PHE A 1 99 ? 5.833 -0.757 -0.118 1.00 93.25 99 PHE A N 1
ATOM 783 C CA . PHE A 1 99 ? 6.852 -1.753 -0.428 1.00 93.25 99 PHE A CA 1
ATOM 784 C C . PHE A 1 99 ? 6.305 -3.160 -0.223 1.00 93.25 99 PHE A C 1
ATOM 786 O O . PHE A 1 99 ? 6.228 -3.649 0.905 1.00 93.25 99 PHE A O 1
ATOM 793 N N . GLU A 1 100 ? 5.978 -3.819 -1.333 1.00 92.88 100 GLU A N 1
ATOM 794 C CA . GLU A 1 100 ? 5.729 -5.257 -1.381 1.00 92.88 100 GLU A CA 1
ATOM 795 C C . GLU A 1 100 ? 7.043 -5.998 -1.642 1.00 92.88 100 GLU A C 1
ATOM 797 O O . GLU A 1 100 ? 7.378 -6.355 -2.769 1.00 92.88 100 GLU A O 1
ATOM 802 N N . CYS A 1 101 ? 7.839 -6.165 -0.591 1.00 90.69 101 CYS A N 1
ATOM 803 C CA . CYS A 1 101 ? 9.044 -6.981 -0.641 1.00 90.69 101 CYS A CA 1
ATOM 804 C C . CYS A 1 101 ? 9.421 -7.498 0.749 1.00 90.69 101 CYS A C 1
ATOM 806 O O . CYS A 1 101 ? 9.011 -6.950 1.784 1.00 90.69 101 CYS A O 1
ATOM 808 N N . CYS A 1 102 ? 10.212 -8.571 0.766 1.00 89.75 102 CYS A N 1
ATOM 809 C CA . CYS A 1 102 ? 10.813 -9.119 1.975 1.00 89.75 102 CYS A CA 1
ATOM 810 C C . CYS A 1 102 ? 11.664 -8.064 2.679 1.00 89.75 102 CYS A C 1
ATOM 812 O O . CYS A 1 102 ? 12.341 -7.273 2.023 1.00 89.75 102 CYS A O 1
ATOM 814 N N . ILE A 1 103 ? 11.659 -8.082 4.014 1.00 87.69 103 ILE A N 1
ATOM 815 C CA . ILE A 1 103 ? 12.487 -7.194 4.837 1.00 87.69 103 ILE A CA 1
ATOM 816 C C . ILE A 1 103 ? 12.164 -5.699 4.581 1.00 87.69 103 ILE A C 1
ATOM 818 O O . ILE A 1 103 ? 12.931 -4.808 4.939 1.00 87.69 103 ILE A O 1
ATOM 822 N N . SER A 1 104 ? 10.989 -5.379 4.021 1.00 89.06 104 SER A N 1
ATOM 823 C CA . SER A 1 104 ? 10.564 -3.992 3.750 1.00 89.06 104 SER A CA 1
ATOM 824 C C . SER A 1 104 ? 10.472 -3.136 5.019 1.00 89.06 104 SER A C 1
ATOM 826 O O . SER A 1 104 ? 10.639 -1.921 4.969 1.00 89.06 104 SER A O 1
ATOM 828 N N . GLY A 1 105 ? 10.281 -3.735 6.195 1.00 84.81 105 GLY A N 1
ATOM 829 C CA . GLY A 1 105 ? 10.362 -3.032 7.478 1.00 84.81 105 GLY A CA 1
ATOM 830 C C . GLY A 1 105 ? 11.781 -2.593 7.868 1.00 84.81 105 GLY A C 1
ATOM 831 O O . GLY A 1 105 ? 11.952 -1.798 8.791 1.00 84.81 105 GLY A O 1
ATOM 832 N N . ALA A 1 106 ? 12.826 -3.086 7.197 1.00 83.25 106 ALA A N 1
ATOM 833 C CA . ALA A 1 106 ? 14.196 -2.610 7.404 1.00 83.25 106 ALA A CA 1
ATOM 834 C C . ALA A 1 106 ? 14.490 -1.314 6.644 1.00 83.25 106 ALA A C 1
ATOM 836 O O . ALA A 1 106 ? 15.492 -0.661 6.934 1.00 83.25 106 ALA A O 1
ATOM 837 N N . THR A 1 107 ? 13.593 -0.907 5.740 1.00 73.12 107 THR A N 1
ATOM 838 C CA . THR A 1 107 ? 13.612 0.336 4.962 1.00 73.12 107 THR A CA 1
ATOM 839 C C . THR A 1 107 ? 13.361 1.553 5.874 1.00 73.12 107 THR A C 1
ATOM 841 O O . THR A 1 107 ? 12.444 2.346 5.684 1.00 73.12 107 THR A O 1
ATOM 844 N N . LYS A 1 108 ? 14.172 1.697 6.926 1.00 65.62 108 LYS A N 1
ATOM 845 C CA . LYS A 1 108 ? 14.157 2.793 7.896 1.00 65.62 108 LYS A CA 1
ATOM 846 C C . LYS A 1 108 ? 15.257 3.792 7.555 1.00 65.62 108 LYS A C 1
ATOM 848 O O . LYS A 1 108 ? 16.324 3.439 7.049 1.00 65.62 108 LYS A O 1
ATOM 853 N N . ARG A 1 109 ? 15.016 5.056 7.902 1.00 56.41 109 ARG A N 1
ATOM 854 C CA . ARG A 1 109 ? 16.046 6.099 7.906 1.00 56.41 109 ARG A CA 1
ATOM 855 C C . ARG A 1 109 ? 17.072 5.760 8.993 1.00 56.41 109 ARG A C 1
ATOM 857 O O . ARG A 1 109 ? 16.715 5.664 10.167 1.00 56.41 109 ARG A O 1
ATOM 864 N N . HIS A 1 110 ? 18.340 5.597 8.624 1.00 53.31 110 HIS A N 1
ATOM 865 C CA . HIS A 1 110 ? 19.429 5.453 9.591 1.00 53.31 110 HIS A CA 1
ATOM 866 C C . HIS A 1 110 ? 20.593 6.375 9.247 1.00 53.31 110 HIS A C 1
ATOM 868 O O . HIS A 1 110 ? 21.022 6.460 8.102 1.00 53.31 110 HIS A O 1
ATOM 874 N N . GLY A 1 111 ? 21.080 7.093 10.260 1.00 42.41 111 GLY A N 1
ATOM 875 C CA . GLY A 1 111 ? 22.077 8.150 10.106 1.00 42.41 111 GLY A CA 1
ATOM 876 C C . GLY A 1 111 ? 23.518 7.677 9.915 1.00 42.41 111 GLY A C 1
ATOM 877 O O . GLY A 1 111 ? 24.352 8.537 9.678 1.00 42.41 111 GLY A O 1
ATOM 878 N N . ARG A 1 112 ? 23.827 6.374 10.036 1.00 44.19 112 ARG A N 1
ATOM 879 C CA . ARG A 1 112 ? 25.164 5.756 9.852 1.00 44.19 112 ARG A CA 1
ATOM 880 C C . ARG A 1 112 ? 25.052 4.218 10.044 1.00 44.19 112 ARG A C 1
ATOM 882 O O . ARG A 1 112 ? 25.071 3.795 11.184 1.00 44.19 112 ARG A O 1
ATOM 889 N N . ALA A 1 113 ? 24.859 3.454 8.953 1.00 41.06 113 ALA A N 1
ATOM 890 C CA . ALA A 1 113 ? 25.122 2.009 8.644 1.00 41.06 113 ALA A CA 1
ATOM 891 C C . ALA A 1 113 ? 25.083 0.858 9.719 1.00 41.06 113 ALA A C 1
ATOM 893 O O . ALA A 1 113 ? 25.318 1.130 10.889 1.00 41.06 113 ALA A O 1
ATOM 894 N N . PRO A 1 114 ? 24.930 -0.454 9.347 1.00 56.78 114 PRO A N 1
ATOM 895 C CA . PRO A 1 114 ? 24.829 -1.042 7.995 1.00 56.78 114 PRO A CA 1
ATOM 896 C C . PRO A 1 114 ? 23.630 -1.995 7.707 1.00 56.78 114 PRO A C 1
ATOM 898 O O . PRO A 1 114 ? 22.922 -2.462 8.593 1.00 56.78 114 PRO A O 1
ATOM 901 N N . THR A 1 115 ? 23.528 -2.332 6.409 1.00 46.28 115 THR A N 1
ATOM 902 C CA . THR A 1 115 ? 22.866 -3.448 5.681 1.00 46.28 115 THR A CA 1
ATOM 903 C C . THR A 1 115 ? 21.590 -3.191 4.859 1.00 46.28 115 THR A C 1
ATOM 905 O O . THR A 1 115 ? 21.654 -3.455 3.664 1.00 46.28 115 THR A O 1
ATOM 908 N N . PHE A 1 116 ? 20.487 -2.625 5.374 1.00 46.38 116 PHE A N 1
ATOM 909 C CA . PHE A 1 116 ? 19.239 -2.490 4.570 1.00 46.38 116 PHE A CA 1
ATOM 910 C C . PHE A 1 116 ? 18.449 -1.179 4.769 1.00 46.38 116 PHE A C 1
ATOM 912 O O . PHE A 1 116 ? 17.232 -1.142 4.610 1.00 46.38 116 PHE A O 1
ATOM 919 N N . GLY A 1 117 ? 19.123 -0.082 5.122 1.00 46.84 117 GLY A N 1
ATOM 920 C CA . GLY A 1 117 ? 18.476 1.229 5.277 1.00 46.84 117 GLY A CA 1
ATOM 921 C C . GLY A 1 117 ? 18.375 2.012 3.963 1.00 46.84 117 GLY A C 1
ATOM 922 O O . GLY A 1 117 ? 19.269 1.935 3.120 1.00 46.84 117 GLY A O 1
ATOM 923 N N . VAL A 1 118 ? 17.328 2.833 3.807 1.00 46.62 118 VAL A N 1
ATOM 924 C CA . VAL A 1 118 ? 17.294 3.853 2.740 1.00 46.62 118 VAL A CA 1
ATOM 925 C C . VAL A 1 118 ? 18.294 4.938 3.108 1.00 46.62 118 VAL A C 1
ATOM 927 O O . VAL A 1 118 ? 18.050 5.754 4.001 1.00 46.62 118 VAL A O 1
ATOM 930 N N . CYS A 1 119 ? 19.440 4.936 2.433 1.00 44.22 119 CYS A N 1
ATOM 931 C CA . CYS A 1 119 ? 20.398 6.027 2.517 1.00 44.22 119 CYS A CA 1
ATOM 932 C C . CYS A 1 119 ? 19.833 7.239 1.775 1.00 44.22 119 CYS A C 1
ATOM 934 O O . CYS A 1 119 ? 19.790 7.282 0.548 1.00 44.22 119 CYS A O 1
ATOM 936 N N . PHE A 1 120 ? 19.403 8.235 2.537 1.00 50.78 120 PHE A N 1
ATOM 937 C CA . PHE A 1 120 ? 19.074 9.549 2.010 1.00 50.78 120 PHE A CA 1
ATOM 938 C C . PHE A 1 120 ? 20.378 10.320 1.773 1.00 50.78 120 PHE A C 1
ATOM 940 O O . PHE A 1 120 ? 21.231 10.374 2.661 1.00 50.78 120 PHE A O 1
ATOM 947 N N . SER A 1 121 ? 20.539 10.894 0.576 1.00 50.50 121 SER A N 1
ATOM 948 C CA . SER A 1 121 ? 21.650 11.806 0.272 1.00 50.50 121 SER A CA 1
ATOM 949 C C . SER A 1 121 ? 21.706 12.937 1.309 1.00 50.50 121 SER A C 1
ATOM 951 O O . SER A 1 121 ? 20.673 13.388 1.806 1.00 50.50 121 SER A O 1
ATOM 953 N N . SER A 1 122 ? 22.899 13.445 1.614 1.00 50.75 122 SER A N 1
ATOM 954 C CA . SER A 1 122 ? 23.089 14.601 2.504 1.00 50.75 122 SER A CA 1
ATOM 955 C C . SER A 1 122 ? 22.432 15.895 1.991 1.00 50.75 122 SER A C 1
ATOM 957 O O . SER A 1 122 ? 22.367 16.876 2.724 1.00 50.75 122 SER A O 1
ATOM 959 N N . THR A 1 123 ? 21.919 15.889 0.758 1.00 56.31 123 THR A N 1
ATOM 960 C CA . THR A 1 123 ? 21.262 17.005 0.059 1.00 56.31 123 THR A CA 1
ATOM 961 C C . THR A 1 123 ? 19.743 16.850 -0.080 1.00 56.31 123 THR A C 1
ATOM 963 O O . THR A 1 123 ? 19.142 17.406 -0.995 1.00 56.31 123 THR A O 1
ATOM 966 N N . VAL A 1 124 ? 19.098 16.059 0.776 1.00 58.12 124 VAL A N 1
ATOM 967 C CA . VAL A 1 124 ? 17.658 15.791 0.645 1.00 58.12 124 VAL A CA 1
ATOM 968 C C . VAL A 1 124 ? 16.825 16.984 1.110 1.00 58.12 124 VAL A C 1
ATOM 970 O O . VAL A 1 124 ? 17.008 17.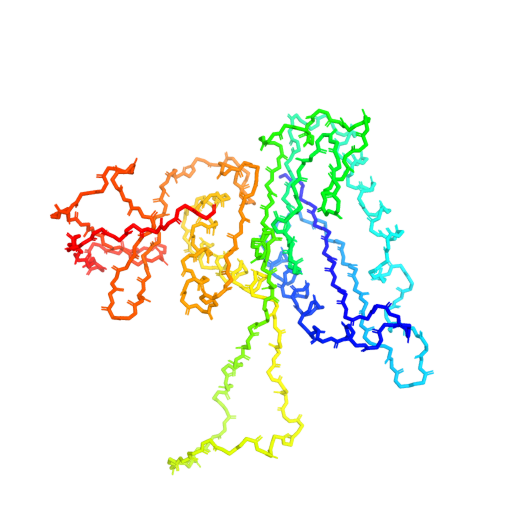494 2.214 1.00 58.12 124 VAL A O 1
ATOM 973 N N . GLU A 1 125 ? 15.886 17.389 0.254 1.00 59.72 125 GLU A N 1
ATOM 974 C CA . GLU A 1 125 ? 14.922 18.458 0.508 1.00 59.72 125 GLU A CA 1
ATOM 975 C C . GLU A 1 125 ? 14.224 18.296 1.878 1.00 59.72 125 GLU A C 1
ATOM 977 O O . GLU A 1 125 ? 13.798 17.185 2.229 1.00 59.72 125 GLU A O 1
ATOM 982 N N . PRO A 1 126 ? 14.034 19.382 2.657 1.00 62.25 126 PRO A N 1
ATOM 983 C CA . PRO A 1 126 ? 13.491 19.313 4.016 1.00 62.25 126 PRO A CA 1
ATOM 984 C C . PRO A 1 126 ? 12.145 18.587 4.118 1.00 62.25 126 PRO A C 1
ATOM 986 O O . PRO A 1 126 ? 11.881 17.913 5.116 1.00 62.25 126 PRO A O 1
ATOM 989 N N . TRP A 1 127 ? 11.307 18.672 3.081 1.00 59.22 127 TRP A N 1
ATOM 990 C CA . TRP A 1 127 ? 9.980 18.058 3.073 1.00 59.22 127 TRP A CA 1
ATOM 991 C C . TRP A 1 127 ? 10.025 16.520 3.071 1.00 59.22 127 TRP A C 1
ATOM 993 O O . TRP A 1 127 ? 9.181 15.908 3.719 1.00 59.22 127 TRP A O 1
ATOM 1003 N N . ILE A 1 128 ? 11.040 15.895 2.455 1.00 58.66 128 ILE A N 1
ATOM 1004 C CA . ILE A 1 128 ? 11.263 14.436 2.524 1.00 58.66 128 ILE A CA 1
ATOM 1005 C C . ILE A 1 128 ? 11.750 14.029 3.915 1.00 58.66 128 ILE A C 1
ATOM 1007 O O . ILE A 1 128 ? 11.451 12.942 4.405 1.00 58.66 128 ILE A O 1
ATOM 1011 N N . THR A 1 129 ? 12.508 14.897 4.583 1.00 62.03 129 THR A N 1
ATOM 1012 C CA . THR A 1 129 ? 13.019 14.602 5.928 1.00 62.03 129 THR A CA 1
ATOM 1013 C C . THR A 1 129 ? 11.984 14.807 7.033 1.00 62.03 129 THR A C 1
ATOM 1015 O O . THR A 1 129 ? 12.184 14.304 8.143 1.00 62.03 129 THR A O 1
ATOM 1018 N N . ASN A 1 130 ? 10.887 15.511 6.735 1.00 69.19 130 ASN A N 1
ATOM 1019 C CA . ASN A 1 130 ? 9.783 15.740 7.652 1.00 69.19 130 ASN A CA 1
ATOM 1020 C C . ASN A 1 130 ? 8.866 14.502 7.679 1.00 69.19 130 ASN A C 1
ATOM 1022 O O . ASN A 1 130 ? 8.262 14.187 6.655 1.00 69.19 130 ASN A O 1
ATOM 1026 N N . PRO A 1 131 ? 8.682 13.823 8.827 1.00 66.25 131 PRO A N 1
ATOM 1027 C CA . PRO A 1 131 ? 7.782 12.672 8.925 1.00 66.25 131 PRO A CA 1
ATOM 1028 C C . PRO A 1 131 ? 6.315 13.006 8.608 1.00 66.25 131 PRO A C 1
ATOM 1030 O O . PRO A 1 131 ? 5.541 12.097 8.344 1.00 66.25 131 PRO A O 1
ATOM 1033 N N . GLN A 1 132 ? 5.919 14.284 8.594 1.00 76.56 132 GLN A N 1
ATOM 1034 C CA . GLN A 1 132 ? 4.593 14.712 8.127 1.00 76.56 132 GLN A CA 1
ATOM 1035 C C . GLN A 1 132 ? 4.481 14.814 6.596 1.00 76.56 132 GLN A C 1
ATOM 1037 O O . GLN A 1 132 ? 3.379 14.913 6.058 1.00 76.56 132 GLN A O 1
ATOM 1042 N N . GLY A 1 133 ? 5.610 14.809 5.886 1.00 79.69 133 GLY A N 1
ATOM 1043 C CA . GLY A 1 133 ? 5.686 14.903 4.428 1.00 79.69 133 GLY A CA 1
ATOM 1044 C C . GLY A 1 133 ? 5.596 13.559 3.708 1.00 79.69 133 GLY A C 1
ATOM 1045 O O . GLY A 1 133 ? 5.523 13.543 2.481 1.00 79.69 133 GLY A O 1
ATOM 1046 N N . TYR A 1 134 ? 5.590 12.435 4.431 1.00 86.25 134 TYR A N 1
ATOM 1047 C CA . TYR A 1 134 ? 5.513 11.118 3.807 1.00 86.25 134 TYR A CA 1
ATOM 1048 C C . TYR A 1 134 ? 4.806 10.068 4.663 1.00 86.25 134 TYR A C 1
ATOM 1050 O O . TYR A 1 134 ? 4.714 10.205 5.881 1.00 86.25 134 TYR A O 1
ATOM 1058 N N . THR A 1 135 ? 4.378 8.989 4.018 1.00 90.00 135 THR A N 1
ATOM 1059 C CA . THR A 1 135 ? 3.848 7.767 4.628 1.00 90.00 135 THR A CA 1
ATOM 1060 C C . THR A 1 135 ? 4.445 6.563 3.900 1.00 90.00 135 THR A C 1
ATOM 1062 O O . THR A 1 135 ? 4.500 6.559 2.673 1.00 90.00 135 THR A O 1
ATOM 1065 N N . ILE A 1 136 ? 4.894 5.538 4.628 1.00 91.62 136 ILE A N 1
ATOM 1066 C CA . ILE A 1 136 ? 5.456 4.314 4.034 1.00 91.62 136 ILE A CA 1
ATOM 1067 C C . ILE A 1 136 ? 4.721 3.099 4.586 1.00 91.62 136 ILE A C 1
ATOM 1069 O O . ILE A 1 136 ? 4.751 2.876 5.794 1.00 91.62 136 ILE A O 1
ATOM 1073 N N . PHE A 1 137 ? 4.110 2.314 3.704 1.00 94.50 137 PHE A N 1
ATOM 1074 C CA . PHE A 1 137 ? 3.558 0.995 3.993 1.00 94.50 137 PHE A CA 1
ATOM 1075 C C . PHE A 1 137 ? 4.596 -0.067 3.638 1.00 94.50 137 PHE A C 1
ATOM 1077 O O . PHE A 1 137 ? 5.086 -0.111 2.511 1.00 94.50 137 PHE A O 1
ATOM 1084 N N . CYS A 1 138 ? 4.918 -0.934 4.583 1.00 94.81 138 CYS A N 1
ATOM 1085 C CA . CYS A 1 138 ? 5.840 -2.044 4.404 1.00 94.81 138 CYS A CA 1
ATOM 1086 C C . CYS A 1 138 ? 5.076 -3.352 4.564 1.00 94.81 138 CYS A C 1
ATOM 1088 O O . CYS A 1 138 ? 4.287 -3.503 5.498 1.00 94.81 138 CYS A O 1
ATOM 1090 N N . ALA A 1 139 ? 5.338 -4.304 3.675 1.00 94.38 139 ALA A N 1
ATOM 1091 C CA . ALA A 1 139 ? 4.665 -5.592 3.680 1.00 94.38 139 ALA A CA 1
ATOM 1092 C C . A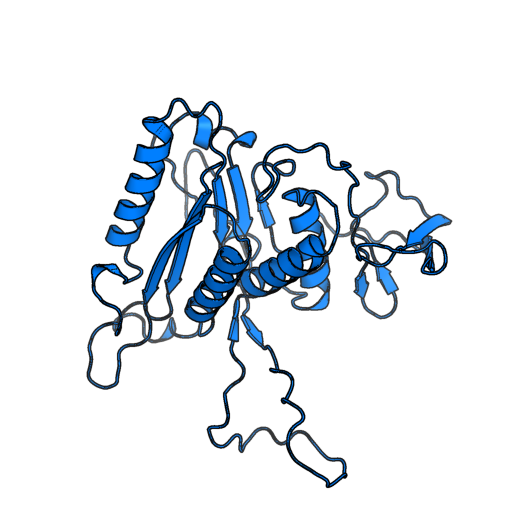LA A 1 139 ? 4.949 -6.407 4.935 1.00 94.38 139 ALA A C 1
ATOM 1094 O O . ALA A 1 139 ? 4.079 -7.146 5.388 1.00 94.38 139 ALA A O 1
ATOM 1095 N N . CYS A 1 140 ? 6.152 -6.293 5.486 1.00 92.38 140 CYS A N 1
ATOM 1096 C CA . CYS A 1 140 ? 6.582 -7.107 6.609 1.00 92.38 140 CYS A CA 1
ATOM 1097 C C . CYS A 1 140 ? 7.563 -6.355 7.521 1.00 92.38 140 CYS A C 1
ATOM 1099 O O . CYS A 1 140 ? 8.138 -5.336 7.129 1.00 92.38 140 CYS A O 1
ATOM 1101 N N . ALA A 1 141 ? 7.778 -6.858 8.737 1.00 90.06 141 ALA A N 1
ATOM 1102 C CA . ALA A 1 141 ? 8.801 -6.345 9.643 1.00 90.06 141 ALA A CA 1
ATOM 1103 C C . ALA A 1 141 ? 10.227 -6.568 9.094 1.00 90.06 141 ALA A C 1
ATOM 1105 O O . ALA A 1 141 ? 10.453 -7.319 8.146 1.00 90.06 141 ALA A O 1
ATOM 1106 N N . SER A 1 142 ? 11.229 -5.934 9.713 1.00 87.19 142 SER A N 1
ATOM 1107 C CA . SER A 1 142 ? 12.630 -5.949 9.249 1.00 87.19 142 SER A CA 1
ATOM 1108 C C . SER A 1 142 ? 13.316 -7.322 9.252 1.00 87.19 142 SER A C 1
ATOM 1110 O O . SER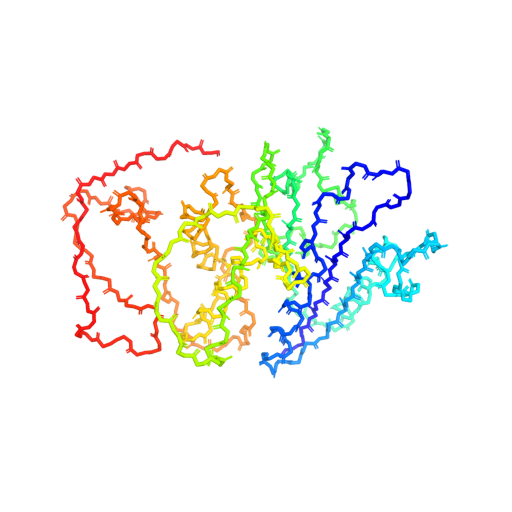 A 1 142 ? 14.431 -7.443 8.761 1.00 87.19 142 SER A O 1
ATOM 1112 N N . SER A 1 143 ? 12.689 -8.344 9.824 1.00 85.94 143 SER A N 1
ATOM 1113 C CA . SER A 1 143 ? 13.200 -9.718 9.904 1.00 85.94 143 SER A CA 1
ATOM 1114 C C . SER A 1 143 ? 12.265 -10.740 9.250 1.00 85.94 143 SER A C 1
ATOM 1116 O O . SER A 1 143 ? 12.482 -11.942 9.378 1.00 85.94 143 SER A O 1
ATOM 1118 N N . GLN A 1 144 ? 11.213 -10.278 8.572 1.00 89.31 144 GLN A N 1
ATOM 1119 C CA . GLN A 1 144 ? 10.167 -11.126 8.010 1.00 89.31 144 GLN A CA 1
ATOM 1120 C C . GLN A 1 144 ? 10.250 -11.204 6.478 1.00 89.31 144 GLN A C 1
ATOM 1122 O O . GLN A 1 144 ? 10.845 -10.360 5.803 1.00 89.31 144 GLN A O 1
ATOM 1127 N N . ILE A 1 145 ? 9.624 -12.248 5.937 1.00 89.00 145 ILE A N 1
ATOM 1128 C CA . ILE A 1 145 ? 9.470 -12.500 4.502 1.00 89.00 145 ILE A CA 1
ATOM 1129 C C . ILE A 1 145 ? 8.060 -12.063 4.096 1.00 89.00 145 ILE A C 1
ATOM 1131 O O . ILE A 1 145 ? 7.090 -12.374 4.791 1.00 89.00 145 ILE A O 1
ATOM 1135 N N . ALA A 1 146 ? 7.953 -11.334 2.985 1.00 90.19 146 ALA A N 1
ATOM 1136 C CA . ALA A 1 146 ? 6.664 -10.986 2.402 1.00 90.19 146 ALA A CA 1
ATOM 1137 C C . ALA A 1 146 ? 6.101 -12.195 1.643 1.00 90.19 146 ALA A C 1
ATOM 1139 O O . ALA A 1 146 ? 6.826 -12.865 0.909 1.00 90.19 146 ALA A O 1
ATOM 1140 N N . ASN A 1 147 ? 4.819 -12.482 1.840 1.00 91.19 147 ASN A N 1
ATOM 1141 C CA . ASN A 1 147 ? 4.120 -13.603 1.233 1.00 91.19 147 ASN A CA 1
ATOM 1142 C C . ASN A 1 147 ? 3.224 -13.132 0.091 1.00 91.19 147 ASN A C 1
ATOM 1144 O O . ASN A 1 147 ? 2.749 -11.996 0.074 1.00 91.19 147 ASN A O 1
ATOM 1148 N N . GLU A 1 148 ? 2.931 -14.058 -0.814 1.00 89.94 148 GLU A N 1
ATOM 1149 C CA . GLU A 1 148 ? 1.856 -13.905 -1.785 1.00 89.94 148 GLU A CA 1
ATOM 1150 C C . GLU A 1 148 ? 0.562 -14.533 -1.255 1.00 89.94 148 GLU A C 1
ATOM 1152 O O . GLU A 1 148 ? 0.570 -15.529 -0.524 1.00 89.94 148 GLU A O 1
ATOM 1157 N N . VAL A 1 149 ? -0.565 -13.949 -1.643 1.00 90.12 149 VAL A N 1
ATOM 1158 C CA . VAL A 1 149 ? -1.905 -14.476 -1.411 1.00 90.12 149 VAL A CA 1
ATOM 1159 C C . VAL A 1 149 ? -2.494 -14.981 -2.720 1.00 90.12 149 VAL A C 1
ATOM 1161 O O . VAL A 1 149 ? -2.246 -14.442 -3.799 1.00 90.12 149 VAL A O 1
ATOM 1164 N N . TYR A 1 150 ? -3.287 -16.044 -2.615 1.00 84.62 150 TYR A N 1
ATOM 1165 C CA . TYR A 1 150 ? -3.957 -16.655 -3.754 1.00 84.62 150 TYR A CA 1
ATOM 1166 C C . TYR A 1 150 ? -5.404 -16.197 -3.778 1.00 84.62 150 TYR A C 1
ATOM 1168 O O . TYR A 1 150 ? -6.176 -16.520 -2.873 1.00 84.62 150 TYR A O 1
ATOM 1176 N N . GLU A 1 151 ? -5.789 -15.492 -4.835 1.00 71.50 151 GLU A N 1
ATOM 1177 C CA . GLU A 1 151 ? -7.192 -15.195 -5.067 1.00 71.50 151 GLU A CA 1
ATOM 1178 C C . GLU A 1 151 ? -7.809 -16.301 -5.925 1.00 71.50 151 GLU A C 1
ATOM 1180 O O . GLU A 1 151 ? -7.485 -16.485 -7.105 1.00 71.50 151 GLU A O 1
ATOM 1185 N N . LEU A 1 152 ? -8.723 -17.065 -5.326 1.00 58.56 152 LEU A N 1
ATOM 1186 C CA . LEU A 1 152 ? -9.650 -17.869 -6.106 1.00 58.56 152 LEU A CA 1
ATOM 1187 C C . LEU A 1 152 ? -10.598 -16.883 -6.782 1.00 58.56 152 LEU A C 1
ATOM 1189 O O . LEU A 1 152 ? -11.488 -16.344 -6.126 1.00 58.56 152 LEU A O 1
ATOM 1193 N N . LYS A 1 153 ? -10.417 -16.631 -8.087 1.00 54.56 153 LYS A N 1
ATOM 1194 C CA . LYS A 1 153 ? -11.433 -15.888 -8.839 1.00 54.56 153 LYS A CA 1
ATOM 1195 C C . LYS A 1 153 ? -12.773 -16.583 -8.597 1.00 54.56 153 LYS A C 1
ATOM 1197 O O . LYS A 1 153 ? -12.839 -17.796 -8.828 1.00 54.56 153 LYS A O 1
ATOM 1202 N N . PRO A 1 154 ? -13.827 -15.869 -8.160 1.00 46.09 154 PRO A N 1
ATOM 1203 C CA . PRO A 1 154 ? -15.149 -16.459 -8.115 1.00 46.09 154 PRO A CA 1
ATOM 1204 C C . PRO A 1 154 ? -15.433 -16.987 -9.517 1.00 46.09 154 PRO A C 1
ATOM 1206 O O . PRO A 1 154 ? -15.331 -16.258 -10.512 1.00 46.09 154 PRO A O 1
ATOM 1209 N N . ARG A 1 155 ? -15.674 -18.298 -9.603 1.00 42.94 155 ARG A N 1
ATOM 1210 C CA . ARG A 1 155 ? -16.125 -18.947 -10.829 1.00 42.94 155 ARG A CA 1
ATOM 1211 C C . ARG A 1 155 ? -17.341 -18.135 -11.259 1.00 42.94 155 ARG A C 1
ATOM 1213 O O . ARG A 1 155 ? -18.304 -18.074 -10.504 1.00 42.94 155 ARG A O 1
ATOM 1220 N N . LYS A 1 156 ? -17.268 -17.433 -12.396 1.00 44.38 156 LYS A N 1
ATOM 1221 C CA . LYS A 1 156 ? -18.470 -16.823 -12.968 1.00 44.38 156 LYS A CA 1
ATOM 1222 C C . LYS A 1 156 ? -19.466 -17.973 -13.091 1.00 44.38 156 LYS A C 1
ATOM 1224 O O . LYS A 1 156 ? -19.167 -18.941 -13.787 1.00 44.38 156 LYS A O 1
ATOM 1229 N N . GLU A 1 157 ? -20.555 -17.920 -12.333 1.00 47.84 157 GLU A N 1
ATOM 1230 C CA . GLU A 1 157 ? -21.675 -18.843 -12.470 1.00 47.84 157 GLU A CA 1
ATOM 1231 C C . GLU A 1 157 ? -22.275 -18.621 -13.857 1.00 47.84 157 GLU A C 1
ATOM 1233 O O . GLU A 1 157 ? -23.124 -17.766 -14.074 1.00 47.84 157 GLU A O 1
ATOM 1238 N N . ALA A 1 158 ? -21.726 -19.340 -14.821 1.00 45.12 158 ALA A N 1
ATOM 1239 C CA . ALA A 1 158 ? -22.262 -19.553 -16.147 1.00 45.12 158 ALA A CA 1
ATOM 1240 C C . ALA A 1 158 ? -21.638 -20.868 -16.614 1.00 45.12 158 ALA A C 1
ATOM 1242 O O . ALA A 1 158 ? -20.507 -20.899 -17.096 1.00 45.12 158 ALA A O 1
ATOM 1243 N N . ASP A 1 159 ? -22.265 -21.971 -16.209 1.00 40.31 159 ASP A N 1
ATOM 1244 C CA . ASP A 1 159 ? -22.884 -22.915 -17.144 1.00 40.31 159 ASP A CA 1
ATOM 1245 C C . ASP A 1 159 ? -23.327 -24.171 -16.372 1.00 40.31 159 ASP A C 1
ATOM 1247 O O . ASP A 1 159 ? -22.517 -24.990 -15.949 1.00 40.31 159 ASP A O 1
ATOM 1251 N N . THR A 1 160 ? -24.648 -24.237 -16.164 1.00 44.62 160 THR A N 1
ATOM 1252 C CA . THR A 1 160 ? -25.527 -25.424 -16.097 1.00 44.62 160 THR A CA 1
ATOM 1253 C C . THR A 1 160 ? -25.152 -26.644 -15.240 1.00 44.62 160 THR A C 1
ATOM 1255 O O . THR A 1 160 ? -24.169 -27.334 -15.473 1.00 44.62 160 THR A O 1
ATOM 1258 N N . GLU A 1 161 ? -26.074 -26.949 -14.317 1.00 45.66 161 GLU A N 1
ATOM 1259 C CA . GLU A 1 161 ? -26.546 -28.286 -13.918 1.00 45.66 161 GLU A CA 1
ATOM 1260 C C . GLU A 1 161 ? -25.540 -29.446 -13.959 1.00 45.66 161 GLU A C 1
ATOM 1262 O O . GLU A 1 161 ? -25.365 -30.121 -14.967 1.00 45.66 161 GLU A O 1
ATOM 1267 N N . THR A 1 162 ? -24.973 -29.772 -12.800 1.00 39.16 162 THR A N 1
ATOM 1268 C CA . THR A 1 162 ? -25.021 -31.128 -12.221 1.00 39.16 162 THR A CA 1
ATOM 1269 C C . THR A 1 162 ? -24.390 -31.074 -10.836 1.00 39.16 162 THR A C 1
ATOM 1271 O O . THR A 1 162 ? -23.202 -30.808 -10.668 1.00 39.16 162 THR A O 1
ATOM 1274 N N . GLY A 1 163 ? -25.216 -31.273 -9.810 1.00 39.84 163 GLY A N 1
ATOM 1275 C CA . GLY A 1 163 ? -24.734 -31.422 -8.447 1.00 39.84 163 GLY A CA 1
ATOM 1276 C C . GLY A 1 163 ? -24.078 -32.784 -8.261 1.00 39.84 163 GLY A C 1
ATOM 1277 O O . GLY A 1 163 ? -24.652 -33.788 -8.662 1.00 39.84 163 GLY A O 1
ATOM 1278 N N . LEU A 1 164 ? -22.907 -32.810 -7.627 1.00 35.44 164 LEU A N 1
ATOM 1279 C CA . LEU A 1 164 ? -22.566 -33.721 -6.529 1.00 35.44 164 LEU A CA 1
ATOM 1280 C C . LEU A 1 164 ? -21.157 -33.421 -5.997 1.00 35.44 164 LEU A C 1
ATOM 1282 O O . LEU A 1 164 ? -20.270 -32.957 -6.708 1.00 35.44 164 LEU A O 1
ATOM 1286 N N . GLN A 1 165 ? -21.015 -33.653 -4.695 1.00 37.34 165 GLN A N 1
ATOM 1287 C CA . GLN A 1 165 ? -19.828 -33.488 -3.858 1.00 37.34 165 GLN A CA 1
ATOM 1288 C C . GLN A 1 165 ? -18.576 -34.183 -4.412 1.00 37.34 165 GLN A C 1
ATOM 1290 O O . GLN A 1 165 ? -18.669 -35.279 -4.955 1.00 37.34 165 GLN A O 1
ATOM 1295 N N . GLY A 1 166 ? -17.395 -33.649 -4.077 1.00 33.06 166 GLY A N 1
ATOM 1296 C CA . GLY A 1 166 ? -16.247 -34.518 -3.810 1.00 33.06 166 GLY A CA 1
ATOM 1297 C C . GLY A 1 166 ? -14.860 -33.968 -4.130 1.00 33.06 166 GLY A C 1
ATOM 1298 O O . GLY A 1 166 ? -14.446 -33.960 -5.277 1.00 33.06 166 GLY A O 1
ATOM 1299 N N . VAL A 1 167 ? -14.121 -33.682 -3.054 1.00 33.47 167 VAL A N 1
ATOM 1300 C CA . VAL A 1 167 ? -12.701 -34.029 -2.861 1.00 33.47 167 VAL A CA 1
ATOM 1301 C C . VAL A 1 167 ? -11.643 -33.268 -3.679 1.00 33.47 167 VAL A C 1
ATOM 1303 O O . VAL A 1 167 ? -11.513 -33.368 -4.894 1.00 33.47 167 VAL A O 1
ATOM 1306 N N . LEU A 1 168 ? -10.799 -32.570 -2.913 1.00 43.22 168 LEU A N 1
ATOM 1307 C CA . LEU A 1 168 ? -9.463 -32.086 -3.256 1.00 43.22 168 LEU A CA 1
ATOM 1308 C C . LEU A 1 168 ? -8.637 -33.167 -3.977 1.00 43.22 168 LEU A C 1
ATOM 1310 O O . LEU A 1 168 ? -8.029 -34.009 -3.325 1.00 43.22 168 LEU A O 1
ATOM 1314 N N . ASN A 1 169 ? -8.549 -33.094 -5.304 1.00 32.97 169 ASN A N 1
ATOM 1315 C CA . ASN A 1 169 ? -7.489 -33.745 -6.071 1.00 32.97 169 ASN A CA 1
ATOM 1316 C C . ASN A 1 169 ? -6.623 -32.669 -6.728 1.00 32.97 169 ASN A C 1
ATOM 1318 O O . ASN A 1 169 ? -7.079 -31.879 -7.551 1.00 32.97 169 ASN A O 1
ATOM 1322 N N . ARG A 1 170 ? -5.360 -32.620 -6.297 1.00 46.62 170 ARG A N 1
ATOM 1323 C CA . ARG A 1 170 ? -4.406 -31.529 -6.536 1.00 46.62 170 ARG A CA 1
ATOM 1324 C C . ARG A 1 170 ? -3.591 -31.681 -7.828 1.00 46.62 170 ARG A C 1
ATOM 1326 O O . ARG A 1 170 ? -2.654 -30.918 -8.016 1.00 46.62 170 ARG A O 1
ATOM 1333 N N . GLU A 1 171 ? -3.922 -32.619 -8.717 1.00 37.03 171 GLU A N 1
ATOM 1334 C CA . GLU A 1 171 ? -2.981 -33.018 -9.783 1.00 37.03 171 GLU A CA 1
ATOM 1335 C C . GLU A 1 171 ? -3.442 -32.844 -11.235 1.00 37.03 171 GLU A C 1
ATOM 1337 O O . GLU A 1 171 ? -2.659 -33.112 -12.135 1.00 37.03 171 GLU A O 1
ATOM 1342 N N . HIS A 1 172 ? -4.632 -32.308 -11.522 1.00 37.81 172 HIS A N 1
ATOM 1343 C CA . HIS A 1 172 ? -5.052 -32.127 -12.923 1.00 37.81 172 HIS A CA 1
ATOM 1344 C C . HIS A 1 172 ? -5.786 -30.807 -13.193 1.00 37.81 172 HIS A C 1
ATOM 1346 O O . HIS A 1 172 ? -6.881 -30.788 -13.748 1.00 37.81 172 HIS A O 1
ATOM 1352 N N . PHE A 1 173 ? -5.160 -29.672 -12.863 1.00 38.56 173 PHE A N 1
ATOM 1353 C CA . PHE A 1 173 ? -5.566 -28.392 -13.456 1.00 38.56 173 PHE A CA 1
ATOM 1354 C C . PHE A 1 173 ? -4.976 -28.266 -14.869 1.00 38.56 173 PHE A C 1
ATOM 1356 O O . PHE A 1 173 ? -3.880 -27.746 -15.075 1.00 38.56 173 PHE A O 1
ATOM 1363 N N . THR A 1 174 ? -5.720 -28.756 -15.859 1.00 37.59 174 THR A N 1
ATOM 1364 C CA . THR A 1 174 ? -5.479 -28.533 -17.290 1.00 37.59 174 THR A CA 1
ATOM 1365 C C . THR A 1 174 ? -5.666 -27.050 -17.620 1.00 37.59 174 THR A C 1
ATOM 1367 O O . THR A 1 174 ? -6.813 -26.640 -17.724 1.00 37.59 174 THR A O 1
ATOM 1370 N N . THR A 1 175 ? -4.586 -26.253 -17.717 1.00 43.69 175 THR A N 1
ATOM 1371 C CA . THR A 1 175 ? -4.460 -24.889 -18.328 1.00 43.69 175 THR A CA 1
ATOM 1372 C C . THR A 1 175 ? -5.562 -23.827 -18.099 1.00 43.69 175 THR A C 1
ATOM 1374 O O . THR A 1 175 ? -5.447 -22.697 -18.575 1.00 43.69 175 THR A O 1
ATOM 1377 N N . ALA A 1 176 ? -6.584 -24.109 -17.302 1.00 42.97 176 ALA A N 1
ATOM 1378 C CA . ALA A 1 176 ? -7.660 -23.229 -16.914 1.00 42.97 176 ALA A CA 1
ATOM 1379 C C . ALA A 1 176 ? -7.129 -22.332 -15.798 1.00 42.97 176 ALA A C 1
ATOM 1381 O O . ALA A 1 176 ? -6.972 -22.774 -14.665 1.00 42.97 176 ALA A O 1
ATOM 1382 N N . LYS A 1 177 ? -6.773 -21.099 -16.189 1.00 46.78 177 LYS A N 1
ATOM 1383 C CA . LYS A 1 177 ? -6.447 -19.923 -15.362 1.00 46.78 177 LYS A CA 1
ATOM 1384 C C . LYS A 1 177 ? -5.915 -20.281 -13.971 1.00 46.78 177 LYS A C 1
ATOM 1386 O O . LYS A 1 177 ? -6.681 -20.369 -13.014 1.00 46.78 177 LYS A O 1
ATOM 1391 N N . ARG A 1 178 ? -4.589 -20.441 -13.875 1.00 51.69 178 ARG A N 1
ATOM 1392 C CA . ARG A 1 178 ? -3.889 -20.500 -12.583 1.00 51.69 178 ARG A CA 1
ATOM 1393 C C . ARG A 1 178 ? -4.408 -19.371 -11.669 1.00 51.69 178 ARG A C 1
ATOM 1395 O O . ARG A 1 178 ? -4.672 -18.282 -12.193 1.00 51.69 178 ARG A O 1
ATOM 1402 N N . PRO A 1 179 ? -4.563 -19.616 -10.353 1.00 61.78 179 PRO A N 1
ATOM 1403 C CA . PRO A 1 179 ? -4.850 -18.553 -9.396 1.00 61.78 179 PRO A CA 1
ATOM 1404 C C . PRO A 1 179 ? -3.856 -17.426 -9.633 1.00 61.78 179 PRO A C 1
ATOM 1406 O O . PRO A 1 179 ? -2.665 -17.699 -9.812 1.00 61.78 179 PRO A O 1
ATOM 1409 N N . ILE A 1 180 ? -4.342 -16.190 -9.717 1.00 73.06 180 ILE A N 1
ATOM 1410 C CA . ILE A 1 180 ? -3.418 -15.084 -9.909 1.00 73.06 180 ILE A CA 1
ATOM 1411 C C . ILE A 1 180 ? -2.832 -14.783 -8.535 1.00 73.06 180 ILE A C 1
ATOM 1413 O O . ILE A 1 180 ? -3.554 -14.414 -7.611 1.00 73.06 180 ILE A O 1
ATOM 1417 N N . GLU A 1 181 ? -1.541 -15.059 -8.395 1.00 87.56 181 GLU A N 1
ATOM 1418 C CA . GLU A 1 181 ? -0.771 -14.725 -7.203 1.00 87.56 181 GLU A CA 1
ATOM 1419 C C . GLU A 1 181 ? -0.709 -13.193 -7.087 1.00 87.56 181 GLU A C 1
ATOM 1421 O O . GLU A 1 181 ? -0.699 -12.475 -8.094 1.00 87.56 181 GLU A O 1
ATOM 1426 N N . ARG A 1 182 ? -0.763 -12.692 -5.856 1.00 91.62 182 ARG A N 1
ATOM 1427 C CA . ARG A 1 182 ? -0.702 -11.266 -5.517 1.00 91.62 182 ARG A CA 1
ATOM 1428 C C . ARG A 1 182 ? 0.173 -11.082 -4.298 1.00 91.62 182 ARG A C 1
ATOM 1430 O O . ARG A 1 182 ? 0.132 -11.931 -3.411 1.00 91.62 182 ARG A O 1
ATOM 1437 N N . GLY A 1 183 ? 0.897 -9.978 -4.200 1.00 93.31 183 GLY A N 1
ATOM 1438 C CA . GLY A 1 183 ? 1.531 -9.592 -2.944 1.00 93.31 183 GLY A CA 1
ATOM 1439 C C . GLY A 1 183 ? 0.498 -9.436 -1.821 1.00 93.31 183 GLY A C 1
ATOM 1440 O O . GLY A 1 183 ? -0.617 -8.958 -2.038 1.00 93.31 183 GLY A O 1
ATOM 1441 N N . ALA A 1 184 ? 0.824 -9.882 -0.606 1.00 94.00 184 ALA A N 1
ATOM 1442 C CA . ALA A 1 184 ? -0.100 -9.777 0.520 1.00 94.00 184 ALA A CA 1
ATOM 1443 C C . ALA A 1 184 ? -0.444 -8.317 0.867 1.00 94.00 184 ALA A C 1
ATOM 1445 O O . ALA A 1 184 ? -1.607 -8.005 1.125 1.00 94.00 184 ALA A O 1
ATOM 1446 N N . LEU A 1 185 ? 0.544 -7.416 0.877 1.00 95.31 185 LEU A N 1
ATOM 1447 C CA . LEU A 1 185 ? 0.346 -5.994 1.162 1.00 95.31 185 LEU A CA 1
ATOM 1448 C C . LEU A 1 185 ? -0.458 -5.322 0.062 1.00 95.31 185 LEU A C 1
ATOM 1450 O O . LEU A 1 185 ? -1.435 -4.655 0.386 1.00 95.31 185 LEU A O 1
ATOM 1454 N N . SER A 1 186 ? -0.063 -5.474 -1.198 1.00 94.81 186 SER A N 1
ATOM 1455 C CA . SER A 1 186 ? -0.719 -4.860 -2.355 1.00 94.81 186 SER A CA 1
ATOM 1456 C C . SER A 1 186 ? -2.183 -5.292 -2.447 1.00 94.81 186 SER A C 1
ATOM 1458 O O . SER A 1 186 ? -3.068 -4.435 -2.511 1.00 94.81 186 SER A O 1
ATOM 1460 N N . HIS A 1 187 ? -2.455 -6.595 -2.330 1.00 94.12 187 HIS A N 1
ATOM 1461 C CA . HIS A 1 187 ? -3.809 -7.142 -2.336 1.00 94.12 187 HIS A CA 1
ATOM 1462 C C . HIS A 1 187 ? -4.653 -6.605 -1.174 1.00 94.12 187 HIS A C 1
ATOM 1464 O O . HIS A 1 187 ? -5.739 -6.065 -1.387 1.00 94.12 187 HIS A O 1
ATOM 1470 N N . VAL A 1 188 ? -4.159 -6.710 0.066 1.00 93.62 188 VAL A N 1
ATOM 1471 C CA . VAL A 1 188 ? -4.915 -6.259 1.245 1.00 93.62 188 VAL A CA 1
ATOM 1472 C C . VAL A 1 188 ? -5.093 -4.738 1.249 1.00 93.62 188 VAL A C 1
ATOM 1474 O O . VAL A 1 188 ? -6.156 -4.250 1.628 1.00 93.62 188 VAL A O 1
ATOM 1477 N N . LEU A 1 189 ? -4.086 -3.973 0.815 1.00 93.69 189 LEU A N 1
ATOM 1478 C CA . LEU A 1 189 ? -4.166 -2.517 0.682 1.00 93.69 189 LEU A CA 1
ATOM 1479 C C . LEU A 1 189 ? -5.246 -2.118 -0.322 1.00 93.69 189 LEU A C 1
ATOM 1481 O O . LEU A 1 189 ? -6.050 -1.231 -0.040 1.00 93.69 189 LEU A O 1
ATOM 1485 N N . LEU A 1 190 ? -5.277 -2.776 -1.479 1.00 93.00 190 LEU A N 1
ATOM 1486 C CA . LEU A 1 190 ? -6.260 -2.498 -2.513 1.00 93.00 190 LEU A CA 1
ATOM 1487 C C . LEU A 1 190 ? -7.682 -2.825 -2.041 1.00 93.00 190 LEU A C 1
ATOM 1489 O O . LEU A 1 190 ? -8.588 -2.009 -2.209 1.00 93.00 190 LEU A O 1
ATOM 1493 N N . GLU A 1 191 ? -7.877 -3.975 -1.397 1.00 91.12 191 GLU A N 1
ATOM 1494 C CA . GLU A 1 191 ? -9.166 -4.348 -0.807 1.00 91.12 191 GLU A CA 1
ATOM 1495 C C . GLU A 1 191 ? -9.607 -3.359 0.277 1.00 91.12 191 GLU A C 1
ATOM 1497 O O . GLU A 1 191 ? -10.759 -2.922 0.296 1.00 91.12 191 GLU A O 1
ATOM 1502 N N . ALA A 1 192 ? -8.683 -2.937 1.142 1.00 89.56 192 ALA A N 1
ATOM 1503 C CA . ALA A 1 192 ? -8.937 -1.916 2.151 1.00 89.56 192 ALA A CA 1
ATOM 1504 C C . ALA A 1 192 ? -9.375 -0.584 1.524 1.00 89.56 192 ALA A C 1
ATOM 1506 O O . ALA A 1 192 ? -10.367 0.003 1.955 1.00 89.56 192 ALA A O 1
ATOM 1507 N N . LEU A 1 193 ? -8.683 -0.126 0.478 1.00 89.19 193 LEU A N 1
ATOM 1508 C CA . LEU A 1 193 ? -9.024 1.098 -0.244 1.00 89.19 193 LEU A CA 1
ATOM 1509 C C . LEU A 1 193 ? -10.395 1.002 -0.926 1.00 89.19 193 LEU A C 1
ATOM 1511 O O . LEU A 1 193 ? -11.181 1.946 -0.836 1.00 89.19 193 LEU A O 1
ATOM 1515 N N . LYS A 1 194 ? -10.709 -0.126 -1.577 1.00 87.81 194 LYS A N 1
ATOM 1516 C CA . LYS A 1 194 ? -12.018 -0.367 -2.205 1.00 87.81 194 LYS A CA 1
ATOM 1517 C C . LYS A 1 194 ? -13.149 -0.346 -1.177 1.00 87.81 194 LYS A C 1
ATOM 1519 O O . LYS A 1 194 ? -14.167 0.293 -1.423 1.00 87.81 194 LYS A O 1
ATOM 1524 N N . GLN A 1 195 ? -12.966 -1.007 -0.033 1.00 85.38 195 GLN A N 1
ATOM 1525 C CA . GLN A 1 195 ? -13.963 -1.062 1.041 1.00 85.38 195 GLN A CA 1
ATOM 1526 C C . GLN A 1 195 ? -14.167 0.306 1.695 1.00 85.38 195 GLN A C 1
ATOM 1528 O O . GLN A 1 195 ? -15.297 0.773 1.806 1.00 85.38 195 GLN A O 1
ATOM 1533 N N . LEU A 1 196 ? -13.084 0.987 2.076 1.00 80.88 196 LEU A N 1
ATOM 1534 C CA . LEU A 1 196 ? -13.166 2.295 2.726 1.00 80.88 196 LEU A CA 1
ATOM 1535 C C . LEU A 1 196 ? -13.720 3.374 1.787 1.00 80.88 196 LEU A C 1
ATOM 1537 O O . LEU A 1 196 ? -14.404 4.277 2.241 1.00 80.88 196 LEU A O 1
ATOM 1541 N N . ARG A 1 197 ? -13.526 3.262 0.467 1.00 80.19 197 ARG A N 1
ATOM 1542 C CA . ARG A 1 197 ? -14.168 4.176 -0.497 1.00 80.19 197 ARG A CA 1
ATOM 1543 C C . ARG A 1 197 ? -15.680 4.029 -0.600 1.00 80.19 197 ARG A C 1
ATOM 1545 O O . ARG A 1 197 ? -16.334 4.920 -1.134 1.00 80.19 197 ARG A O 1
ATOM 1552 N N . GLN A 1 198 ? -16.237 2.914 -0.140 1.00 81.19 198 GLN A N 1
ATOM 1553 C CA . GLN A 1 198 ? -17.687 2.746 -0.071 1.00 81.19 198 GLN A CA 1
ATOM 1554 C C . GLN A 1 198 ? -18.286 3.475 1.140 1.00 81.19 198 GLN A C 1
ATOM 1556 O O . GLN A 1 198 ? -19.512 3.527 1.264 1.00 81.19 198 GLN A O 1
ATOM 1561 N N . THR A 1 199 ? -17.455 4.043 2.019 1.00 75.94 199 THR A N 1
ATOM 1562 C CA . THR A 1 199 ? -17.891 4.886 3.133 1.00 75.94 199 THR A CA 1
ATOM 1563 C C . THR A 1 199 ? -17.769 6.368 2.768 1.00 75.94 199 THR A C 1
ATOM 1565 O O . THR A 1 199 ? -16.983 6.748 1.903 1.00 75.94 199 THR A O 1
ATOM 1568 N N . ASP A 1 200 ? -18.541 7.227 3.436 1.00 72.00 200 ASP A N 1
ATOM 1569 C CA . ASP A 1 200 ? -18.417 8.691 3.315 1.00 72.00 200 ASP A CA 1
ATOM 1570 C C . ASP A 1 200 ? -17.324 9.261 4.250 1.00 72.00 200 ASP A C 1
ATOM 1572 O O . ASP A 1 200 ? -17.388 10.408 4.690 1.00 72.00 200 ASP A O 1
ATOM 1576 N N . THR A 1 201 ? -16.319 8.449 4.598 1.00 74.31 201 THR A N 1
ATOM 1577 C CA . THR A 1 201 ? -15.255 8.809 5.549 1.00 74.31 201 THR A CA 1
ATOM 1578 C C . THR A 1 201 ? -13.974 9.187 4.814 1.00 74.31 201 THR A C 1
ATOM 1580 O O . THR A 1 201 ? -13.600 8.556 3.824 1.00 74.31 201 THR A O 1
ATOM 1583 N N . THR A 1 202 ? -13.235 10.171 5.335 1.00 81.31 202 THR A N 1
ATOM 1584 C CA . THR A 1 202 ? -11.864 10.406 4.868 1.00 81.31 202 THR A CA 1
ATOM 1585 C C . THR A 1 202 ? -10.998 9.198 5.168 1.00 81.31 202 THR A C 1
ATOM 1587 O O . THR A 1 202 ? -10.820 8.806 6.319 1.00 81.31 202 THR A O 1
ATOM 1590 N N . ILE A 1 203 ? -10.366 8.666 4.129 1.00 85.25 203 ILE A N 1
ATOM 1591 C CA . ILE A 1 203 ? -9.352 7.630 4.281 1.00 85.25 203 ILE A CA 1
ATOM 1592 C C . ILE A 1 203 ? -8.059 8.308 4.734 1.00 85.25 203 ILE A C 1
ATOM 1594 O O . ILE A 1 203 ? -7.378 8.940 3.928 1.00 85.25 203 ILE A O 1
ATOM 1598 N N . ILE A 1 204 ? -7.713 8.197 6.015 1.00 87.06 204 ILE A N 1
ATOM 1599 C CA . ILE A 1 204 ? -6.397 8.606 6.532 1.00 87.06 204 ILE A CA 1
ATOM 1600 C C . ILE A 1 204 ? -5.465 7.400 6.646 1.00 87.06 204 ILE A C 1
ATOM 1602 O O . ILE A 1 204 ? -5.912 6.289 6.944 1.00 87.06 204 ILE A O 1
ATOM 1606 N N . ALA A 1 205 ? -4.164 7.618 6.451 1.00 89.38 205 ALA A N 1
ATOM 1607 C CA . ALA A 1 205 ? -3.141 6.573 6.435 1.00 89.38 205 ALA A CA 1
ATOM 1608 C C . ALA A 1 205 ? -3.190 5.643 7.660 1.00 89.38 205 ALA A C 1
ATOM 1610 O O . ALA A 1 205 ? -3.059 4.432 7.516 1.00 89.38 205 ALA A O 1
ATOM 1611 N N . GLY A 1 206 ? -3.418 6.194 8.855 1.00 88.50 206 GLY A N 1
ATOM 1612 C CA . GLY A 1 206 ? -3.538 5.430 10.094 1.00 88.50 206 GLY A CA 1
ATOM 1613 C C . GLY A 1 206 ? -4.743 4.492 10.087 1.00 88.50 206 GLY A C 1
ATOM 1614 O O . GLY A 1 206 ? -4.580 3.305 10.338 1.00 88.50 206 GLY A O 1
ATOM 1615 N N . SER A 1 207 ? -5.929 4.996 9.731 1.00 86.00 207 SER A N 1
ATOM 1616 C CA . SER A 1 207 ? -7.149 4.174 9.635 1.00 86.00 207 SER A CA 1
ATOM 1617 C C . SER A 1 207 ? -7.030 3.082 8.568 1.00 86.00 207 SER A C 1
ATOM 1619 O O . SER A 1 207 ? -7.407 1.935 8.801 1.00 86.00 207 SER A O 1
ATOM 1621 N N . LEU A 1 208 ? -6.421 3.417 7.425 1.00 90.56 208 LEU A N 1
ATOM 1622 C CA . LEU A 1 208 ? -6.147 2.475 6.348 1.00 90.56 208 LEU A CA 1
ATOM 1623 C C . LEU A 1 208 ? -5.190 1.372 6.810 1.00 90.56 208 LEU A C 1
ATOM 1625 O O . LEU A 1 208 ? -5.435 0.195 6.552 1.00 90.56 208 LEU A O 1
ATOM 1629 N N . PHE A 1 209 ? -4.127 1.745 7.524 1.00 92.25 209 PHE A N 1
ATOM 1630 C CA . PHE A 1 209 ? -3.163 0.798 8.069 1.00 92.25 209 PHE A CA 1
ATOM 1631 C C . PHE A 1 209 ? -3.767 -0.109 9.137 1.00 92.25 209 PHE A C 1
ATOM 1633 O O . PHE A 1 209 ? -3.515 -1.307 9.112 1.00 92.25 209 PHE A O 1
ATOM 1640 N N . GLU A 1 210 ? -4.583 0.413 10.053 1.00 89.06 210 GLU A N 1
ATOM 1641 C CA . GLU A 1 210 ? -5.246 -0.426 11.055 1.00 89.06 210 GLU A CA 1
ATOM 1642 C C . GLU A 1 210 ? -6.179 -1.445 10.391 1.00 89.06 210 GLU A C 1
ATOM 1644 O O . GLU A 1 210 ? -6.152 -2.628 10.740 1.00 89.06 210 GLU A O 1
ATOM 1649 N N . HIS A 1 211 ? -6.957 -1.017 9.389 1.00 89.69 211 HIS A N 1
ATOM 1650 C CA . HIS A 1 211 ? -7.830 -1.914 8.626 1.00 89.69 211 HIS A CA 1
ATOM 1651 C C . HIS A 1 211 ? -7.033 -2.983 7.873 1.00 89.69 211 HIS A C 1
ATOM 1653 O O . HIS A 1 211 ? -7.368 -4.167 7.919 1.00 89.69 211 HIS A O 1
ATOM 1659 N N . GLN A 1 212 ? -5.933 -2.584 7.231 1.00 92.00 212 GLN A N 1
ATOM 1660 C CA . GLN A 1 212 ? -4.992 -3.504 6.600 1.00 92.00 212 GLN A CA 1
ATOM 1661 C C . GLN A 1 212 ? -4.422 -4.500 7.619 1.00 92.00 212 GLN A C 1
ATOM 1663 O O . GLN A 1 212 ? -4.462 -5.706 7.387 1.00 92.00 212 GLN A O 1
ATOM 1668 N N . ARG A 1 213 ? -3.926 -4.027 8.765 1.00 91.31 213 ARG A N 1
ATOM 1669 C CA . ARG A 1 213 ? -3.318 -4.863 9.806 1.00 91.31 213 ARG A CA 1
ATOM 1670 C C . ARG A 1 213 ? -4.298 -5.905 10.337 1.00 91.31 213 ARG A C 1
ATOM 1672 O O . ARG A 1 213 ? -3.914 -7.065 10.484 1.00 91.31 213 ARG A O 1
ATOM 1679 N N . ALA A 1 214 ? -5.557 -5.529 10.552 1.00 88.88 214 ALA A N 1
ATOM 1680 C CA . ALA A 1 214 ? -6.610 -6.465 10.939 1.00 88.88 214 ALA A CA 1
ATOM 1681 C C . ALA A 1 214 ? -6.817 -7.569 9.884 1.00 88.88 214 ALA A C 1
ATOM 1683 O O . ALA A 1 214 ? -6.908 -8.747 10.227 1.00 88.88 214 ALA A O 1
ATOM 1684 N N . GLN A 1 215 ? -6.825 -7.222 8.592 1.00 89.94 215 GLN A N 1
ATOM 1685 C CA . GLN A 1 215 ? -6.924 -8.213 7.514 1.00 89.94 215 GLN A CA 1
ATOM 1686 C C . GLN A 1 215 ? -5.693 -9.129 7.433 1.00 89.94 215 GLN A C 1
ATOM 1688 O O . GLN A 1 215 ? -5.846 -10.332 7.211 1.00 89.94 215 GLN A O 1
ATOM 1693 N N . PHE A 1 216 ? -4.491 -8.598 7.665 1.00 90.62 216 PHE A N 1
ATOM 1694 C CA . PHE A 1 216 ? -3.258 -9.388 7.742 1.00 90.62 216 PHE A CA 1
ATOM 1695 C C . PHE A 1 216 ? -3.321 -10.446 8.844 1.00 90.62 216 PHE A C 1
ATOM 1697 O O . PHE A 1 216 ? -3.019 -11.608 8.592 1.00 90.62 216 PHE A O 1
ATOM 1704 N N . HIS A 1 217 ? -3.810 -10.086 10.032 1.00 86.50 217 HIS A N 1
ATOM 1705 C CA . HIS A 1 217 ? -3.943 -11.029 11.147 1.00 86.50 217 HIS A CA 1
ATOM 1706 C C . HIS A 1 217 ? -4.878 -12.206 10.846 1.00 86.50 217 HIS A C 1
ATOM 1708 O O . HIS A 1 217 ? -4.731 -13.270 11.449 1.00 86.50 217 HIS A O 1
ATOM 1714 N N . VAL A 1 218 ? -5.832 -12.021 9.931 1.00 86.31 218 VAL A N 1
ATOM 1715 C CA . VAL A 1 218 ? -6.769 -13.066 9.504 1.00 86.31 218 VAL A CA 1
ATOM 1716 C C . VAL A 1 218 ? -6.201 -13.890 8.348 1.00 86.31 218 VAL A C 1
ATOM 1718 O O . VAL A 1 218 ? -6.322 -15.112 8.351 1.00 86.31 218 VAL A O 1
ATOM 1721 N N . ARG A 1 219 ? -5.607 -13.236 7.343 1.00 88.62 219 ARG A N 1
ATOM 1722 C CA . ARG A 1 219 ? -5.244 -13.873 6.065 1.00 88.62 219 ARG A CA 1
ATOM 1723 C C . ARG A 1 219 ? -3.795 -14.346 6.002 1.00 88.62 219 ARG A C 1
ATOM 1725 O O . ARG A 1 219 ? -3.514 -15.347 5.351 1.00 88.62 219 ARG A O 1
ATOM 1732 N N . VAL A 1 220 ? -2.881 -13.626 6.648 1.00 90.19 220 VAL A N 1
ATOM 1733 C CA . VAL A 1 220 ? -1.428 -13.831 6.554 1.00 90.19 220 VAL A CA 1
ATOM 1734 C C . VAL A 1 220 ? -0.799 -13.710 7.953 1.00 90.19 220 VAL A C 1
ATOM 1736 O O . VAL A 1 220 ? 0.006 -12.816 8.205 1.00 90.19 220 VAL A O 1
ATOM 1739 N N . PRO A 1 221 ? -1.158 -14.598 8.902 1.00 87.62 221 PRO A N 1
ATOM 1740 C CA . PRO A 1 221 ? -0.870 -14.415 10.330 1.00 87.62 221 PRO A CA 1
ATOM 1741 C C . PRO A 1 221 ? 0.622 -14.401 10.698 1.00 87.62 221 PRO A C 1
ATOM 1743 O O . PRO A 1 221 ? 0.965 -13.991 11.801 1.00 87.62 221 PRO A O 1
ATOM 1746 N N . ASN A 1 222 ? 1.504 -14.842 9.795 1.00 89.19 222 ASN A N 1
ATOM 1747 C CA . ASN A 1 222 ? 2.956 -14.880 10.000 1.00 89.19 222 ASN A CA 1
ATOM 1748 C C . ASN A 1 222 ? 3.686 -13.675 9.376 1.00 89.19 222 ASN A C 1
ATOM 1750 O O . ASN A 1 222 ? 4.912 -13.685 9.272 1.00 89.19 222 ASN A O 1
ATOM 1754 N N . GLN A 1 223 ? 2.944 -12.664 8.922 1.00 90.81 223 GLN A N 1
ATOM 1755 C CA . GLN A 1 223 ? 3.478 -11.453 8.314 1.00 90.81 223 GLN A CA 1
ATOM 1756 C C . GLN A 1 223 ? 2.875 -10.222 8.989 1.00 90.81 223 GLN A C 1
ATOM 1758 O O . GLN A 1 223 ? 1.658 -10.045 9.013 1.00 90.81 223 GLN A O 1
ATOM 1763 N N . THR A 1 224 ? 3.741 -9.354 9.505 1.00 92.38 224 THR A N 1
ATOM 1764 C CA . THR A 1 224 ? 3.351 -8.136 10.214 1.00 92.38 224 THR A CA 1
ATOM 1765 C C . THR A 1 224 ? 3.591 -6.926 9.309 1.00 92.38 224 THR A C 1
ATOM 1767 O O . THR A 1 224 ? 4.749 -6.538 9.126 1.00 92.38 224 THR A O 1
ATOM 1770 N N . PRO A 1 225 ? 2.549 -6.293 8.741 1.00 94.62 225 PRO A N 1
ATOM 1771 C CA . PRO A 1 225 ? 2.735 -5.071 7.972 1.00 94.62 225 PRO A CA 1
ATOM 1772 C C . PRO A 1 225 ? 3.182 -3.932 8.896 1.00 94.62 225 PRO A C 1
ATOM 1774 O O . PRO A 1 225 ? 2.780 -3.864 10.059 1.00 94.62 225 PRO A O 1
ATOM 1777 N N . VAL A 1 226 ? 3.986 -3.006 8.375 1.00 93.19 226 VAL A N 1
ATOM 1778 C CA . VAL A 1 226 ? 4.518 -1.874 9.150 1.00 93.19 226 VAL A CA 1
ATOM 1779 C C . VAL A 1 226 ? 4.201 -0.548 8.466 1.00 93.19 226 VAL A C 1
ATOM 1781 O O . VAL A 1 226 ? 4.213 -0.455 7.242 1.00 93.19 226 VAL A O 1
ATOM 1784 N N . LEU A 1 227 ? 3.940 0.491 9.262 1.00 92.06 227 LEU A N 1
ATOM 1785 C CA . LEU A 1 227 ? 3.707 1.857 8.795 1.00 92.06 227 LEU A CA 1
ATOM 1786 C C . LEU A 1 227 ? 4.756 2.816 9.368 1.00 92.06 227 LEU A C 1
ATOM 1788 O O . LEU A 1 227 ? 4.922 2.898 10.588 1.00 92.06 227 LEU A O 1
ATOM 1792 N N . TYR A 1 228 ? 5.391 3.606 8.503 1.00 88.88 228 TYR A N 1
ATOM 1793 C CA . TYR A 1 228 ? 6.251 4.732 8.885 1.00 88.88 228 TYR A CA 1
ATOM 1794 C C . TYR A 1 228 ? 5.695 6.071 8.391 1.00 88.88 228 TYR A C 1
ATOM 1796 O O . TYR A 1 228 ? 4.894 6.130 7.459 1.00 88.88 228 TYR A O 1
ATOM 1804 N N . GLY A 1 229 ? 6.179 7.161 8.991 1.00 87.31 229 GLY A N 1
ATOM 1805 C CA . GLY A 1 229 ? 5.806 8.525 8.616 1.00 87.31 229 GLY A CA 1
ATOM 1806 C C . GLY A 1 229 ? 4.462 8.965 9.199 1.00 87.31 229 GLY A C 1
ATOM 1807 O O . GLY A 1 229 ? 4.096 8.594 10.317 1.00 87.31 229 GLY A O 1
ATOM 1808 N N . SER A 1 230 ? 3.744 9.799 8.453 1.00 87.19 230 SER A N 1
ATOM 1809 C CA . SER A 1 230 ? 2.485 10.403 8.867 1.00 87.19 230 SER A CA 1
ATOM 1810 C C . SER A 1 230 ? 1.360 9.375 8.881 1.00 87.19 230 SER A C 1
ATOM 1812 O O . SER A 1 230 ? 1.099 8.695 7.888 1.00 87.19 230 SER A O 1
ATOM 1814 N N . LYS A 1 231 ? 0.642 9.308 10.004 1.00 87.81 231 LYS A N 1
ATOM 1815 C CA . LYS A 1 231 ? -0.591 8.515 10.149 1.00 87.81 231 LYS A CA 1
ATOM 1816 C C . LYS A 1 231 ? -1.855 9.338 9.896 1.00 87.81 231 LYS A C 1
ATOM 1818 O O . LYS A 1 231 ? -2.929 8.781 9.710 1.00 87.81 231 LYS A O 1
ATOM 1823 N N . THR A 1 232 ? -1.733 10.658 9.903 1.00 86.25 232 THR A N 1
ATOM 1824 C CA . THR A 1 232 ? -2.862 11.592 9.817 1.00 86.25 232 THR A CA 1
ATOM 1825 C C . THR A 1 232 ? -3.076 12.118 8.404 1.00 86.25 232 THR A C 1
ATOM 1827 O O . THR A 1 232 ? -4.020 12.864 8.164 1.00 86.25 232 THR A O 1
ATOM 1830 N N . THR A 1 233 ? -2.218 11.745 7.451 1.00 83.56 233 THR A N 1
ATOM 1831 C CA . THR A 1 233 ? -2.378 12.199 6.071 1.00 83.56 233 THR A CA 1
ATOM 1832 C C . THR A 1 233 ? -3.514 11.454 5.382 1.00 83.56 233 THR A C 1
ATOM 1834 O O . THR A 1 233 ? -3.606 10.228 5.463 1.00 83.56 233 THR A O 1
ATOM 1837 N N . SER A 1 234 ? -4.372 12.207 4.695 1.00 81.38 234 SER A N 1
ATOM 1838 C CA . SER A 1 234 ? -5.439 11.653 3.875 1.00 81.38 234 SER A CA 1
ATOM 1839 C C . SER A 1 234 ? -4.913 11.099 2.551 1.00 81.38 234 SER A C 1
ATOM 1841 O O . SER A 1 234 ? -4.095 11.720 1.872 1.00 81.38 234 SER A O 1
ATOM 1843 N N . PHE A 1 235 ? -5.441 9.941 2.168 1.00 74.62 235 PHE A N 1
ATOM 1844 C CA . PHE A 1 235 ? -5.320 9.374 0.838 1.00 74.62 235 PHE A CA 1
ATOM 1845 C C . PHE A 1 235 ? -6.406 9.956 -0.068 1.00 74.62 235 PHE A C 1
ATOM 1847 O O . PHE A 1 235 ? -7.595 9.744 0.161 1.00 74.62 235 PHE A O 1
ATOM 1854 N N . PHE A 1 236 ? -5.990 10.628 -1.144 1.00 70.38 236 PHE A N 1
ATOM 1855 C CA . PHE A 1 236 ? -6.858 11.065 -2.246 1.00 70.38 236 PHE A CA 1
ATOM 1856 C C . PHE A 1 236 ? -7.937 12.123 -1.928 1.00 70.38 236 PHE A C 1
ATOM 1858 O O . PHE A 1 236 ? -8.765 12.379 -2.803 1.00 70.38 236 PHE A O 1
ATOM 1865 N N . ALA A 1 237 ? -7.960 12.744 -0.742 1.00 64.81 237 ALA A N 1
ATOM 1866 C CA . ALA A 1 237 ? -8.924 13.807 -0.440 1.00 64.81 237 ALA A CA 1
ATOM 1867 C C . ALA A 1 237 ? -8.337 15.216 -0.625 1.00 64.81 237 ALA A C 1
ATOM 1869 O O . ALA A 1 237 ? -7.316 15.575 -0.035 1.00 64.81 237 ALA A O 1
ATOM 1870 N N . ASP A 1 238 ? -9.067 16.047 -1.370 1.00 58.12 238 ASP A N 1
ATOM 1871 C CA . ASP A 1 238 ? -8.854 17.492 -1.466 1.00 58.12 238 ASP A CA 1
ATOM 1872 C C . ASP A 1 238 ? -9.564 18.190 -0.295 1.00 58.12 238 ASP A C 1
ATOM 1874 O O . ASP A 1 238 ? -10.577 18.839 -0.494 1.00 58.12 238 ASP A O 1
ATOM 1878 N N . SER A 1 239 ? -9.074 18.021 0.939 1.00 47.44 239 SER A N 1
ATOM 1879 C CA . SER A 1 239 ? -9.413 18.865 2.106 1.00 47.44 239 SER A CA 1
ATOM 1880 C C . SER A 1 239 ? -10.888 19.318 2.229 1.00 47.44 239 SER A C 1
ATOM 1882 O O . SER A 1 239 ? -11.154 20.486 2.521 1.00 47.44 239 SER A O 1
ATOM 1884 N N . LEU A 1 240 ? -11.856 18.424 2.014 1.00 43.66 240 LEU A N 1
ATOM 1885 C CA . LEU A 1 240 ? -13.257 18.691 2.342 1.00 43.66 240 LEU A CA 1
ATOM 1886 C C . LEU A 1 240 ? -13.533 18.196 3.763 1.00 43.66 240 LEU A C 1
ATOM 1888 O O . LEU A 1 240 ? -12.899 17.258 4.240 1.00 43.66 240 LEU A O 1
ATOM 1892 N N . SER A 1 241 ? -14.430 18.888 4.458 1.00 48.47 241 SER A N 1
ATOM 1893 C CA . SER A 1 241 ? -14.802 18.683 5.859 1.00 48.47 241 SER A CA 1
ATOM 1894 C C . SER A 1 241 ? -15.533 17.353 6.069 1.00 48.47 241 SER A C 1
ATOM 1896 O O . SER A 1 241 ? -16.746 17.317 6.271 1.00 48.47 241 SER A O 1
ATOM 1898 N N . PHE A 1 242 ? -14.814 16.248 5.970 1.00 52.09 242 PHE A N 1
ATOM 1899 C CA . PHE A 1 242 ? -15.312 14.941 6.367 1.00 52.09 242 PHE A CA 1
ATOM 1900 C C . PHE A 1 242 ? -15.145 14.781 7.879 1.00 52.09 242 PHE A C 1
ATOM 1902 O O . PHE A 1 242 ? -14.249 15.378 8.480 1.00 52.09 242 PHE A O 1
ATOM 1909 N N . SER A 1 243 ? -16.003 13.979 8.507 1.00 54.09 243 SER A N 1
ATOM 1910 C CA . SER A 1 243 ? -15.827 13.659 9.918 1.00 54.09 243 SER A CA 1
ATOM 1911 C C . SER A 1 243 ? -14.557 12.824 10.099 1.00 54.09 243 SER A C 1
ATOM 1913 O O . SER A 1 243 ? -14.383 11.798 9.439 1.00 54.09 243 SER A O 1
ATOM 1915 N N . ASP A 1 244 ? -13.687 13.246 11.020 1.00 56.94 244 ASP A N 1
ATOM 1916 C CA . ASP A 1 244 ? -12.504 12.504 11.492 1.00 56.94 244 ASP A CA 1
ATOM 1917 C C . ASP A 1 244 ? -12.917 11.288 12.344 1.00 56.94 244 ASP A C 1
ATOM 1919 O O . ASP A 1 244 ? -12.421 11.048 13.445 1.00 56.94 244 ASP A O 1
ATOM 1923 N N . THR A 1 245 ? -13.898 10.518 11.878 1.00 62.31 245 THR A N 1
ATOM 1924 C CA . THR A 1 245 ? -14.364 9.346 12.606 1.00 62.31 245 THR A CA 1
ATOM 1925 C C . THR A 1 245 ? -13.290 8.270 12.513 1.00 62.31 245 THR A C 1
ATOM 1927 O O . THR A 1 245 ? -13.117 7.633 11.476 1.00 62.31 245 THR A O 1
ATOM 1930 N N . GLU A 1 246 ? -12.552 8.083 13.606 1.00 70.81 246 GLU A N 1
ATOM 1931 C CA . GLU A 1 246 ? -11.577 7.007 13.738 1.00 70.81 246 GLU A CA 1
ATOM 1932 C C . GLU A 1 246 ? -12.286 5.655 13.571 1.00 70.81 246 GLU A C 1
ATOM 1934 O O . GLU A 1 246 ? -13.143 5.273 14.370 1.00 70.81 246 GLU A O 1
ATOM 1939 N N . ILE A 1 247 ? -11.930 4.925 12.514 1.00 77.00 247 ILE A N 1
ATOM 1940 C CA . ILE A 1 247 ? -12.413 3.564 12.290 1.00 77.00 247 ILE A CA 1
ATOM 1941 C C . ILE A 1 247 ? -11.519 2.615 13.085 1.00 77.00 247 ILE A C 1
ATOM 1943 O O . ILE A 1 247 ? -10.326 2.493 12.805 1.00 77.00 247 ILE A O 1
ATOM 1947 N N . VAL A 1 248 ? -12.107 1.920 14.061 1.00 85.12 248 VAL A N 1
ATOM 1948 C CA . VAL A 1 248 ? -11.439 0.843 14.801 1.00 85.12 248 VAL A CA 1
ATOM 1949 C C . VAL A 1 248 ? -11.882 -0.496 14.210 1.00 85.12 248 VAL A C 1
ATOM 1951 O O . VAL A 1 248 ? -13.023 -0.908 14.432 1.00 85.12 248 VAL A O 1
ATOM 1954 N N . PRO A 1 249 ? -11.020 -1.188 13.448 1.00 85.00 249 PRO A N 1
ATOM 1955 C CA . PRO A 1 249 ? -11.387 -2.458 12.848 1.00 85.00 249 PRO A CA 1
ATOM 1956 C C . PRO A 1 249 ? -11.520 -3.535 13.922 1.00 85.00 249 PRO A C 1
ATOM 1958 O O . PRO A 1 249 ? -10.683 -3.667 14.821 1.00 85.00 249 PRO A O 1
ATOM 1961 N N . VAL A 1 250 ? -12.569 -4.340 13.782 1.00 86.81 250 VAL A N 1
ATOM 1962 C CA . VAL A 1 250 ? -12.782 -5.549 14.574 1.00 86.81 250 VAL A CA 1
ATOM 1963 C C . VAL A 1 250 ? -12.747 -6.743 13.638 1.00 86.81 250 VAL A C 1
ATOM 1965 O O . VAL A 1 250 ? -13.390 -6.743 12.591 1.00 86.81 250 VAL A O 1
ATOM 1968 N N . PHE A 1 251 ? -11.984 -7.761 14.011 1.00 86.38 251 PHE A N 1
ATOM 1969 C CA . PHE A 1 251 ? -11.777 -8.956 13.206 1.00 86.38 251 PHE A CA 1
ATOM 1970 C C . PHE A 1 251 ? -12.045 -10.214 14.024 1.00 86.38 251 PHE A C 1
ATOM 1972 O O . PHE A 1 251 ? -11.954 -10.216 15.251 1.00 86.38 251 PHE A O 1
ATOM 1979 N N . ASN A 1 252 ? -12.406 -11.295 13.337 1.00 85.06 252 ASN A N 1
ATOM 1980 C CA . ASN A 1 252 ? -12.608 -12.594 13.962 1.00 85.06 252 ASN A CA 1
ATOM 1981 C C . ASN A 1 252 ? -11.318 -13.412 13.873 1.00 85.06 252 ASN A C 1
ATOM 1983 O O . ASN A 1 252 ? -10.800 -13.625 12.777 1.00 85.06 252 ASN A O 1
ATOM 1987 N N . LYS A 1 253 ? -10.829 -13.887 15.015 1.00 83.31 253 LYS A N 1
ATOM 1988 C CA . LYS A 1 253 ? -9.727 -14.842 15.116 1.00 83.31 253 LYS A CA 1
ATOM 1989 C C . LYS A 1 253 ? -10.126 -15.931 16.103 1.00 83.31 253 LYS A C 1
ATOM 1991 O O . LYS A 1 253 ? -10.512 -15.637 17.231 1.00 83.31 253 LYS A O 1
ATOM 1996 N N . ASP A 1 254 ? -10.088 -17.186 15.664 1.00 86.75 254 ASP A N 1
ATOM 1997 C CA . ASP A 1 254 ? -10.422 -18.355 16.491 1.00 86.75 254 ASP A CA 1
ATOM 1998 C C . ASP A 1 254 ? -11.790 -18.248 17.196 1.00 86.75 254 ASP A C 1
ATOM 2000 O O . ASP A 1 254 ? -11.939 -18.582 18.372 1.00 86.75 254 ASP A O 1
ATOM 2004 N N . ARG A 1 255 ? -12.810 -17.763 16.466 1.00 85.75 255 ARG A N 1
ATOM 2005 C CA . ARG A 1 255 ? -14.184 -17.508 16.955 1.00 85.75 255 ARG A CA 1
ATOM 2006 C C . ARG A 1 255 ? -14.289 -16.417 18.025 1.00 85.75 255 ARG A C 1
ATOM 2008 O O . ARG A 1 255 ? -15.340 -16.278 18.649 1.00 85.75 255 ARG A O 1
ATOM 2015 N N . LYS A 1 256 ? -13.237 -15.628 18.228 1.00 86.06 256 LYS A N 1
ATOM 2016 C CA . LYS A 1 256 ? -13.231 -14.459 19.108 1.00 86.06 256 LYS A CA 1
ATOM 2017 C C . LYS A 1 256 ? -13.161 -13.196 18.267 1.00 86.06 256 LYS A C 1
ATOM 2019 O O . LYS A 1 256 ? -12.415 -13.127 17.294 1.00 86.06 256 LYS A O 1
ATOM 2024 N N . LEU A 1 257 ? -13.938 -12.192 18.653 1.00 87.25 257 LEU A N 1
ATOM 2025 C CA . LEU A 1 257 ? -13.833 -10.862 18.068 1.00 87.25 257 LEU A CA 1
ATOM 2026 C C . LEU A 1 257 ? -12.709 -10.106 18.773 1.00 87.25 257 LEU A C 1
ATOM 2028 O O . LEU A 1 257 ? -12.670 -10.041 20.000 1.00 87.25 257 LEU A O 1
ATOM 2032 N N . MET A 1 258 ? -11.782 -9.583 17.983 1.00 88.31 258 MET A N 1
ATOM 2033 C CA . MET A 1 258 ? -10.570 -8.916 18.435 1.00 88.31 258 MET A CA 1
ATOM 2034 C C . MET A 1 258 ? -10.482 -7.524 17.817 1.00 88.31 258 MET A C 1
ATOM 2036 O O . MET A 1 258 ? -10.911 -7.306 16.686 1.00 88.31 258 MET A O 1
ATOM 2040 N N . MET A 1 259 ? -9.897 -6.590 18.561 1.00 88.62 259 MET A N 1
ATOM 2041 C CA . MET A 1 259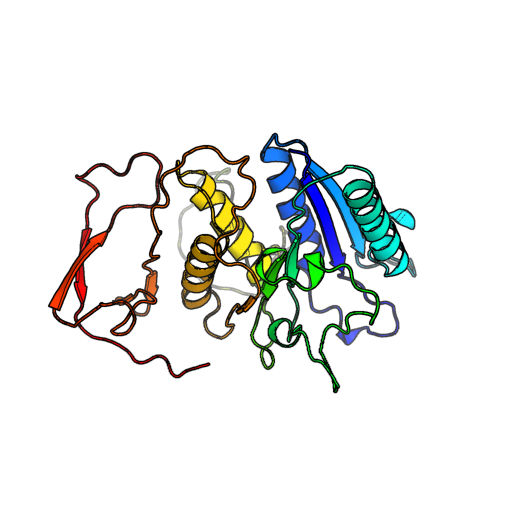 ? -9.554 -5.252 18.089 1.00 88.62 259 MET A CA 1
ATOM 2042 C C . MET A 1 259 ? -8.139 -4.916 18.551 1.00 88.62 259 MET A C 1
ATOM 2044 O O . MET A 1 259 ? -7.718 -5.351 19.623 1.00 88.62 259 MET A O 1
ATOM 2048 N N . HIS A 1 260 ? -7.406 -4.114 17.784 1.00 85.38 260 HIS A N 1
ATOM 2049 C CA . HIS A 1 260 ? -6.058 -3.681 18.162 1.00 85.38 260 HIS A CA 1
ATOM 2050 C C . HIS A 1 260 ? -6.080 -2.462 19.100 1.00 85.38 260 HIS A C 1
ATOM 2052 O O . HIS A 1 260 ? -5.428 -1.448 18.852 1.00 85.38 260 HIS A O 1
ATOM 2058 N N . LYS A 1 261 ? -6.857 -2.550 20.182 1.00 86.69 261 LYS A N 1
ATOM 2059 C CA . LYS A 1 261 ? -6.958 -1.534 21.235 1.00 86.69 261 LYS A CA 1
ATOM 2060 C C . LYS A 1 261 ? -6.871 -2.218 22.601 1.00 86.69 261 LYS A C 1
ATOM 2062 O O . LYS A 1 261 ? -7.225 -3.383 22.744 1.00 86.69 261 LYS A O 1
ATOM 2067 N N . GLY A 1 262 ? -6.355 -1.499 23.590 1.00 88.06 262 GLY A N 1
ATOM 2068 C CA . GLY A 1 262 ? -6.033 -2.039 24.915 1.00 88.06 262 GLY A CA 1
ATOM 2069 C C . GLY A 1 262 ? -5.991 -0.933 25.973 1.00 88.06 262 GLY A C 1
ATOM 2070 O O . GLY A 1 262 ? -6.422 0.182 25.669 1.00 88.06 262 GLY A O 1
ATOM 2071 N N . PRO A 1 263 ? -5.429 -1.183 27.170 1.00 87.81 263 PRO A N 1
ATOM 2072 C CA . PRO A 1 263 ? -5.473 -0.240 28.293 1.00 87.81 263 PRO A CA 1
ATOM 2073 C C . PRO A 1 263 ? -4.878 1.133 27.975 1.00 87.81 263 PRO A C 1
ATOM 2075 O O . PRO A 1 263 ? -5.427 2.156 28.368 1.00 87.81 263 PRO A O 1
ATOM 2078 N N . VAL A 1 264 ? -3.805 1.174 27.178 1.00 85.50 264 VAL A N 1
ATOM 2079 C CA . VAL A 1 264 ? -3.179 2.431 26.719 1.00 85.50 264 VAL A CA 1
ATOM 2080 C C . VAL A 1 264 ? -4.090 3.272 25.817 1.00 85.50 264 VAL A C 1
ATOM 2082 O O . VAL A 1 264 ? -3.867 4.465 25.653 1.00 85.50 264 VAL A O 1
ATOM 2085 N N . HIS A 1 265 ? -5.121 2.652 25.243 1.00 86.31 265 HIS A N 1
ATOM 2086 C CA . HIS A 1 265 ? -6.162 3.293 24.444 1.00 86.31 265 HIS A CA 1
ATOM 2087 C C . HIS A 1 265 ? -7.458 3.515 25.245 1.00 86.31 265 HIS A C 1
ATOM 2089 O O . HIS A 1 265 ? -8.480 3.851 24.655 1.00 86.31 265 HIS A O 1
ATOM 2095 N N . GLY A 1 266 ? -7.440 3.283 26.563 1.00 89.38 266 GLY A N 1
ATOM 2096 C CA . GLY A 1 266 ? -8.608 3.405 27.435 1.00 89.38 266 GLY A CA 1
ATOM 2097 C C . GLY A 1 266 ? -9.579 2.223 27.388 1.00 89.38 266 GLY A C 1
ATOM 2098 O O . GLY A 1 266 ? -10.668 2.343 27.931 1.00 89.38 266 GLY A O 1
ATOM 2099 N N . VAL A 1 267 ? -9.208 1.100 26.758 1.00 88.81 267 VAL A N 1
ATOM 2100 C CA . VAL A 1 267 ? -10.039 -0.116 26.725 1.00 88.81 267 VAL A CA 1
ATOM 2101 C C . VAL A 1 267 ? -9.782 -0.949 27.975 1.00 88.81 267 VAL A C 1
ATOM 2103 O O . VAL A 1 267 ? -8.645 -1.372 28.210 1.00 88.81 267 VAL A O 1
ATOM 2106 N N . VAL A 1 268 ? -10.830 -1.231 28.746 1.00 90.75 268 VAL A N 1
ATOM 2107 C CA . VAL A 1 268 ? -10.771 -2.053 29.960 1.00 90.75 268 VAL A CA 1
ATOM 2108 C C . VAL A 1 268 ? -11.721 -3.251 29.894 1.00 90.75 268 VAL A C 1
ATOM 2110 O O . VAL A 1 268 ? -12.687 -3.290 29.131 1.00 90.75 268 VAL A O 1
ATOM 2113 N N . ILE A 1 269 ? -11.432 -4.281 30.695 1.00 90.81 269 ILE A N 1
ATOM 2114 C CA . ILE A 1 269 ? -12.304 -5.457 30.812 1.00 90.81 269 ILE A CA 1
ATOM 2115 C C . ILE A 1 269 ? -13.671 -5.017 31.349 1.00 90.81 269 ILE A C 1
ATOM 2117 O O . ILE A 1 269 ? -13.751 -4.297 32.341 1.00 90.81 269 ILE A O 1
ATOM 2121 N N . GLY A 1 270 ? -14.742 -5.483 30.704 1.00 88.44 270 GLY A N 1
ATOM 2122 C CA . GLY A 1 270 ? -16.121 -5.103 31.022 1.00 88.44 270 GLY A CA 1
ATOM 2123 C C . GLY A 1 270 ? -16.688 -3.972 30.159 1.00 88.44 270 GLY A C 1
ATOM 2124 O O . GLY A 1 270 ? -17.909 -3.780 30.169 1.00 88.44 270 GLY A O 1
ATOM 2125 N N . ASP A 1 271 ? -15.854 -3.286 29.369 1.00 89.62 271 ASP A N 1
ATOM 2126 C CA . ASP A 1 271 ? -16.324 -2.275 28.422 1.00 89.62 271 ASP A CA 1
ATOM 2127 C C . ASP A 1 271 ? -17.290 -2.864 27.393 1.00 89.62 271 ASP A C 1
ATOM 2129 O O . ASP A 1 271 ? -17.177 -4.023 26.966 1.00 89.62 271 ASP A O 1
ATOM 2133 N N . LYS A 1 272 ? -18.250 -2.027 26.982 1.00 89.31 272 LYS A N 1
ATOM 2134 C CA . LYS A 1 272 ? -19.276 -2.367 25.997 1.00 89.31 272 LYS A CA 1
ATOM 2135 C C . LYS A 1 272 ? -19.127 -1.493 24.766 1.00 89.31 272 LYS A C 1
ATOM 2137 O O . LYS A 1 272 ? -19.233 -0.272 24.853 1.00 89.31 272 LYS A O 1
ATOM 2142 N N . TYR A 1 273 ? -18.970 -2.131 23.615 1.00 86.31 273 TYR A N 1
ATOM 2143 C CA . TYR A 1 273 ? -18.855 -1.448 22.331 1.00 86.31 273 TYR A CA 1
ATOM 2144 C C . TYR A 1 273 ? -20.027 -1.787 21.423 1.00 86.31 273 TYR A C 1
ATOM 2146 O O . TYR A 1 273 ? -20.651 -2.842 21.529 1.00 86.31 273 TYR A O 1
ATOM 2154 N N . SER A 1 274 ? -20.316 -0.860 20.519 1.00 83.75 274 SER A N 1
ATOM 2155 C CA . SER A 1 274 ? -21.302 -1.027 19.458 1.00 83.75 274 SER A CA 1
ATOM 2156 C C . SER A 1 274 ? -20.550 -1.174 18.146 1.00 83.75 274 SER A C 1
ATOM 2158 O O . SER A 1 274 ? -19.800 -0.274 17.777 1.00 83.75 274 SER A O 1
ATOM 2160 N N . LEU A 1 275 ? -20.720 -2.301 17.464 1.00 83.75 275 LEU A N 1
ATOM 2161 C CA . LEU A 1 275 ? -20.216 -2.487 16.112 1.00 83.75 275 LEU A CA 1
ATOM 2162 C C . LEU A 1 275 ? -21.231 -1.990 15.104 1.00 83.75 275 LEU A C 1
ATOM 2164 O O . LEU A 1 275 ? -22.422 -2.272 15.232 1.00 83.75 275 LEU A O 1
ATOM 2168 N N . PHE A 1 276 ? -20.712 -1.356 14.065 1.00 80.19 276 PHE A N 1
ATOM 2169 C CA . PHE A 1 276 ? -21.464 -0.950 12.894 1.00 80.19 276 PHE A CA 1
ATOM 2170 C C . PHE A 1 276 ? -20.789 -1.557 11.662 1.00 80.19 276 PHE A C 1
ATOM 2172 O O . PHE A 1 276 ? -19.554 -1.561 11.596 1.00 80.19 276 PHE A O 1
ATOM 2179 N N . PRO A 1 277 ? -21.548 -2.091 10.691 1.00 77.69 277 PRO A N 1
ATOM 2180 C CA . PRO A 1 277 ? -20.971 -2.538 9.435 1.00 77.69 277 PRO A CA 1
ATOM 2181 C C . PRO A 1 277 ? -20.258 -1.388 8.724 1.00 77.69 277 PRO A C 1
ATOM 2183 O O . PRO A 1 277 ? -20.739 -0.255 8.712 1.00 77.69 277 PRO A O 1
ATOM 2186 N N . LEU A 1 278 ? -19.135 -1.694 8.077 1.00 74.62 278 LEU A N 1
ATOM 2187 C CA . LEU A 1 278 ? -18.384 -0.729 7.281 1.00 74.62 278 LEU A CA 1
ATOM 2188 C C . LEU A 1 278 ? -19.107 -0.480 5.944 1.00 74.62 278 LEU A C 1
ATOM 2190 O O . LEU A 1 278 ? -18.767 -1.080 4.928 1.00 74.62 278 LEU A O 1
ATOM 2194 N N . ARG A 1 279 ? -20.159 0.350 5.954 1.00 71.62 279 ARG A N 1
ATOM 2195 C CA . ARG A 1 279 ? -20.926 0.749 4.761 1.00 71.62 279 ARG A CA 1
ATOM 2196 C C . ARG A 1 279 ? -21.513 2.151 4.897 1.00 71.62 279 ARG A C 1
ATOM 2198 O O . ARG A 1 279 ? -21.665 2.666 5.999 1.00 71.62 279 ARG A O 1
ATOM 2205 N N . LYS A 1 280 ? -21.883 2.734 3.755 1.00 62.03 280 LYS A N 1
ATOM 2206 C CA . LYS A 1 280 ? -22.353 4.120 3.604 1.00 62.03 280 LYS A CA 1
ATOM 2207 C C . LYS A 1 280 ? -23.526 4.524 4.513 1.00 62.03 280 LYS A C 1
ATOM 2209 O O . LYS A 1 280 ? -23.594 5.665 4.943 1.00 62.03 280 LYS A O 1
ATOM 2214 N N . SER A 1 281 ? -24.426 3.592 4.826 1.00 57.97 281 SER A N 1
ATOM 2215 C CA . SER A 1 281 ? -25.583 3.813 5.703 1.00 57.97 281 SER A CA 1
ATOM 2216 C C . SER A 1 281 ? -25.763 2.626 6.652 1.00 57.97 281 SER A C 1
ATOM 2218 O O . SER A 1 281 ? -26.646 1.788 6.470 1.00 57.97 281 SER A O 1
ATOM 2220 N N . ALA A 1 282 ? -24.863 2.476 7.622 1.00 60.31 282 ALA A N 1
ATOM 2221 C CA . ALA A 1 282 ? -25.127 1.560 8.726 1.00 60.31 282 ALA A CA 1
ATOM 2222 C C . ALA A 1 282 ? -26.309 2.116 9.535 1.00 60.31 282 ALA A C 1
ATOM 2224 O O . ALA A 1 282 ? -26.171 3.143 10.200 1.00 60.31 282 ALA A O 1
ATOM 2225 N N . ASP A 1 283 ? -27.469 1.464 9.448 1.00 60.75 283 ASP A N 1
ATOM 2226 C CA . ASP A 1 283 ? -28.623 1.844 10.255 1.00 60.75 283 ASP A CA 1
ATOM 2227 C C . ASP A 1 283 ? -28.403 1.383 11.698 1.00 60.75 283 ASP A C 1
ATOM 2229 O O . ASP A 1 283 ? -27.700 0.407 11.972 1.00 60.75 283 ASP A O 1
ATOM 2233 N N . ALA A 1 284 ? -29.048 2.056 12.654 1.00 59.38 284 ALA A N 1
ATOM 2234 C CA . ALA A 1 284 ? -28.975 1.680 14.069 1.00 59.38 284 ALA A CA 1
ATOM 2235 C C . ALA A 1 284 ? -29.431 0.227 14.334 1.00 59.38 284 ALA A C 1
ATOM 2237 O O . ALA A 1 284 ? -29.066 -0.356 15.357 1.00 59.38 284 ALA A O 1
ATOM 2238 N N . SER A 1 285 ? -30.202 -0.362 13.413 1.00 60.72 285 SER A N 1
ATOM 2239 C CA . SER A 1 285 ? -30.627 -1.764 13.427 1.00 60.72 285 SER A CA 1
ATOM 2240 C C . SER A 1 285 ? -29.516 -2.766 13.099 1.00 60.72 285 SER A C 1
ATOM 2242 O O . SER A 1 285 ? -29.654 -3.932 13.450 1.00 60.72 285 SER A O 1
ATOM 2244 N N . ASP A 1 286 ? -28.406 -2.343 12.487 1.00 64.12 286 ASP A N 1
ATOM 2245 C CA . ASP A 1 286 ? -27.278 -3.221 12.130 1.00 64.12 286 ASP A CA 1
ATOM 2246 C C . ASP A 1 286 ? -26.245 -3.373 13.260 1.00 64.12 286 ASP A C 1
ATOM 2248 O O . ASP A 1 286 ? -25.108 -3.809 13.052 1.00 64.12 286 ASP A O 1
ATOM 2252 N N . LYS A 1 287 ? -26.618 -2.951 14.467 1.00 70.50 287 LYS A N 1
ATOM 2253 C CA . LYS A 1 287 ? -25.721 -2.853 15.608 1.00 70.50 287 LYS A CA 1
ATOM 2254 C C . LYS A 1 287 ? -25.502 -4.214 16.261 1.00 70.50 287 LYS A C 1
ATOM 2256 O O . LYS A 1 287 ? -26.442 -4.836 16.753 1.00 70.50 287 LYS A O 1
ATOM 2261 N N . TYR A 1 288 ? -24.239 -4.605 16.406 1.00 75.25 288 TYR A N 1
ATOM 2262 C CA . TYR A 1 288 ? -23.855 -5.715 17.282 1.00 75.25 288 TYR A CA 1
ATOM 2263 C C . TYR A 1 288 ? -23.238 -5.173 18.569 1.00 75.25 288 TYR A C 1
ATOM 2265 O O . TYR A 1 288 ? -22.415 -4.259 18.535 1.00 75.25 288 TYR A O 1
ATOM 2273 N N . ASN A 1 289 ? -23.621 -5.730 19.717 1.00 75.00 289 ASN A N 1
ATOM 2274 C CA . ASN A 1 289 ? -23.013 -5.371 20.996 1.00 75.00 289 ASN A CA 1
ATOM 2275 C C . ASN A 1 289 ? -21.820 -6.285 21.274 1.00 75.00 289 ASN A C 1
ATOM 2277 O O . ASN A 1 289 ? -21.943 -7.508 21.206 1.00 75.00 289 ASN A O 1
ATOM 2281 N N . LEU A 1 290 ? -20.686 -5.687 21.623 1.00 77.12 290 LEU A N 1
ATOM 2282 C CA . LEU A 1 290 ? -19.498 -6.394 22.078 1.00 77.12 290 LEU A CA 1
ATOM 2283 C C . LEU A 1 290 ? -19.220 -6.114 23.539 1.00 77.12 290 LEU A C 1
ATOM 2285 O O . LEU A 1 290 ? -19.449 -5.008 24.024 1.00 77.12 290 LEU A O 1
ATOM 2289 N N . TYR A 1 291 ? -18.643 -7.116 24.190 1.00 73.12 291 TYR A N 1
ATOM 2290 C CA . TYR A 1 291 ? -18.158 -7.046 25.557 1.00 73.12 291 TYR A CA 1
ATOM 2291 C C . TYR A 1 291 ? -16.678 -7.406 25.559 1.00 73.12 291 TYR A C 1
ATOM 2293 O O . TYR A 1 291 ? -16.288 -8.430 24.989 1.00 73.12 291 TYR A O 1
ATOM 2301 N N . VAL A 1 292 ? -15.853 -6.587 26.207 1.00 76.19 292 VAL A N 1
ATOM 2302 C CA . VAL A 1 292 ? -14.434 -6.907 26.389 1.00 76.19 292 VAL A CA 1
ATOM 2303 C C . VAL A 1 292 ? -14.307 -7.964 27.480 1.00 76.19 292 VAL A C 1
ATOM 2305 O O . VAL A 1 292 ? -14.341 -7.656 28.670 1.00 76.19 292 VAL A O 1
ATOM 2308 N N . GLY A 1 293 ? -14.194 -9.226 27.061 1.00 63.09 293 GLY A N 1
ATOM 2309 C CA . GLY A 1 293 ? -14.052 -10.373 27.964 1.00 63.09 293 GLY A CA 1
ATOM 2310 C C . GLY A 1 293 ? -12.616 -10.636 28.424 1.00 63.09 293 GLY A C 1
ATOM 2311 O O . GLY A 1 293 ? -12.413 -11.241 29.472 1.00 63.09 293 GLY A O 1
ATOM 2312 N N . CYS A 1 294 ? -11.618 -10.189 27.662 1.00 78.75 294 CYS A N 1
ATOM 2313 C CA . CYS A 1 294 ? -10.210 -10.269 28.037 1.00 78.75 294 CYS A CA 1
ATOM 2314 C C . CYS A 1 294 ? -9.370 -9.256 27.252 1.00 78.75 294 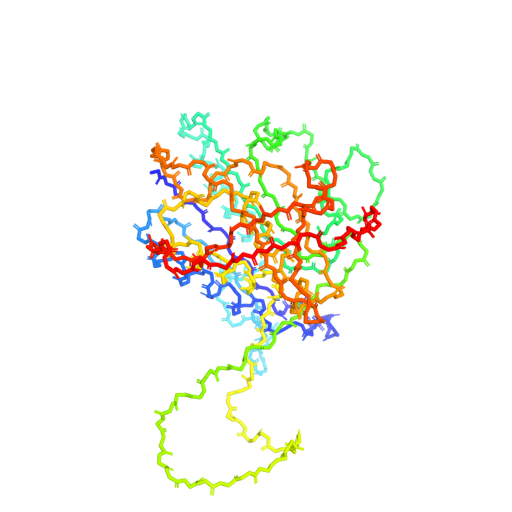CYS A C 1
ATOM 2316 O O . CYS A 1 294 ? -9.762 -8.807 26.174 1.00 78.75 294 CYS A O 1
ATOM 2318 N N . ILE A 1 295 ? -8.198 -8.933 27.794 1.00 78.44 295 ILE A N 1
ATOM 2319 C CA . ILE A 1 295 ? -7.149 -8.173 27.117 1.00 78.44 295 ILE A CA 1
ATOM 2320 C C . ILE A 1 295 ? -5.993 -9.142 26.915 1.00 78.44 295 ILE A C 1
ATOM 2322 O O . ILE A 1 295 ? -5.565 -9.804 27.859 1.00 78.44 295 ILE A O 1
ATOM 2326 N N . VAL A 1 296 ? -5.552 -9.280 25.669 1.00 76.06 296 VAL A N 1
ATOM 2327 C CA . VAL A 1 296 ? -4.406 -10.117 25.323 1.00 76.06 296 VAL A CA 1
ATOM 2328 C C . VAL A 1 296 ? -3.240 -9.179 25.086 1.00 76.06 296 VAL A C 1
ATOM 2330 O O . VAL A 1 296 ? -3.289 -8.370 24.158 1.00 76.06 296 VAL A O 1
ATOM 2333 N N . ASP A 1 297 ? -2.211 -9.283 25.921 1.00 69.50 297 ASP A N 1
ATOM 2334 C CA . ASP A 1 297 ? -0.960 -8.584 25.670 1.00 69.50 297 ASP A CA 1
ATOM 2335 C C . ASP A 1 297 ? -0.338 -9.169 24.406 1.00 69.50 297 ASP A C 1
ATOM 2337 O O . ASP A 1 297 ? 0.056 -10.336 24.353 1.00 69.50 297 ASP A O 1
ATOM 2341 N N . VAL A 1 298 ? -0.294 -8.352 23.358 1.00 63.28 298 VAL A N 1
ATOM 2342 C CA . VAL A 1 298 ? 0.542 -8.640 22.201 1.00 63.28 298 VAL A CA 1
ATOM 2343 C C . VAL A 1 298 ? 1.927 -8.121 22.576 1.00 63.28 298 VAL A C 1
ATOM 2345 O O . VAL A 1 298 ? 2.041 -6.928 22.875 1.00 63.28 298 VAL A O 1
ATOM 2348 N N . PRO A 1 299 ? 2.958 -8.983 22.654 1.00 45.41 299 PRO A N 1
ATOM 2349 C CA . PRO A 1 299 ? 4.298 -8.534 23.002 1.00 45.41 299 PRO A CA 1
ATOM 2350 C C . PRO A 1 299 ? 4.721 -7.391 22.067 1.00 45.41 299 PRO A C 1
ATOM 2352 O O . PRO A 1 299 ? 4.351 -7.416 20.891 1.00 45.41 299 PRO A O 1
ATOM 2355 N N . PRO A 1 300 ? 5.447 -6.377 22.574 1.00 43.38 300 PRO A N 1
ATOM 2356 C CA . PRO A 1 300 ? 5.950 -5.303 21.729 1.00 43.38 300 PRO A CA 1
ATOM 2357 C C . PRO A 1 300 ? 6.841 -5.909 20.637 1.00 43.38 300 PRO A C 1
ATOM 2359 O O . PRO A 1 300 ? 7.839 -6.559 20.948 1.00 43.38 300 PRO A O 1
ATOM 2362 N N . GLU A 1 301 ? 6.418 -5.738 19.383 1.00 47.56 301 GLU A N 1
ATOM 2363 C CA . GLU A 1 301 ? 7.136 -6.156 18.169 1.00 47.56 301 GLU A CA 1
ATOM 2364 C C . GLU A 1 301 ? 8.356 -5.269 17.878 1.00 47.56 301 GLU A C 1
ATOM 2366 O O . GLU A 1 301 ? 8.250 -4.025 18.020 1.00 47.56 301 GLU A O 1
#

Radius of gyration: 21.81 Å; chains: 1; bounding box: 56×61×58 Å

Secondary structure (DSSP, 8-state):
--EEEEEEEES---TT-GGGTT--SHHHHHHHHHHHHHHTTS-EEEEEEEEPPPPTT-SS-SS-TTTB--HHHHHHHHHHHHHHHHHTT-S---EEEEE-STTGGG----SS--SS-----TT--HHHHSTTSEEEEESS-TT----EEEE-------S-----------S---SS---EEEEHHHHHHHHHHHHHTTSSS--BHHHHHHHHHHHHHHH-TT---EEEE-SSPBSS--S----------EEEETTEEEES--GGGT--TT-EEEE--SSTT--GGGPEEEE------PPP-

Foldseek 3Di:
DAAEEEQEFEQDPFPVCPVSNPDQARLVLSVLVVVVVVVVPDNYHYQAAYFDDDDVPDRGGPDDPLRHRDPVNVVVRVVVVVVVVVVPPPVAAAEEEEDLFFLQQQQDDDPDDDDHYDDDPPPDDVLVVALQRYKYKYFAHNHGGWDKDFDPDPPPPDDDDDDDDDDDDPPDPDPDDDGNIHTLQSVLLSVLVVLLVQALAFAFQQLSQQSSQQVCCVGPVRGGMDMTGDRGDTDPDPDDDGDPPRDFDWHDDPNDIDTPDDVVNVDDAQDKDWDFPSHHDGDPVRTDIDGRHDDDDDDDD